Protein AF-A0A9C8E1B7-F1 (afdb_monomer)

Mean predicted aligned error: 13.97 Å

Radius of gyration: 22.2 Å; Cα contacts (8 Å, |Δi|>4): 329; chains: 1; bounding box: 82×38×60 Å

Sequence (240 aa):
MQKFNPNFSHAIWKWRTIWRGLCFALMLVVVMPVWAEEMTSVKSSYIGNATDFVKDWWNGLWESSHKTKKMGGSRNISKQLTEDALVVPFLEGRVCDAKLRVGKDKVYFWLKGGKPPYTIKVEKGGKVIGFKSNIKEAEVSLNWGAELKVGTHYWVIVSDTAKNSEPVITRFKVVADSQLPKPTQKEMLDIKNIKNSQERLSSCVQWLATQENGEWAFEAYQLSMNGRTDEILSLCGITR

Structure (mmCIF, N/CA/C/O backbone):
data_AF-A0A9C8E1B7-F1
#
_entry.id   AF-A0A9C8E1B7-F1
#
loop_
_atom_site.group_PDB
_atom_site.id
_atom_site.type_symbol
_atom_site.label_atom_id
_atom_site.label_alt_id
_atom_site.label_comp_id
_atom_site.label_asym_id
_atom_site.label_entity_id
_atom_site.label_seq_id
_atom_site.pdbx_PDB_ins_code
_atom_site.Cartn_x
_atom_site.Cartn_y
_atom_site.Cartn_z
_atom_site.occupancy
_atom_site.B_iso_or_equiv
_atom_site.auth_seq_id
_atom_site.auth_comp_id
_atom_site.auth_asym_id
_atom_site.auth_atom_id
_atom_site.pdbx_PDB_model_num
ATOM 1 N N . MET A 1 1 ? 59.258 -12.316 17.825 1.00 40.81 1 MET A N 1
ATOM 2 C CA . MET A 1 1 ? 58.477 -11.060 17.697 1.00 40.81 1 MET A CA 1
ATOM 3 C C . MET A 1 1 ? 57.166 -11.453 17.019 1.00 40.81 1 MET A C 1
ATOM 5 O O . MET A 1 1 ? 57.271 -12.107 16.002 1.00 40.81 1 MET A O 1
ATOM 9 N N . GLN A 1 2 ? 55.941 -11.266 17.514 1.00 38.59 2 GLN A N 1
ATOM 10 C CA . GLN A 1 2 ? 55.339 -10.373 18.512 1.00 38.59 2 GLN A CA 1
ATOM 11 C C . GLN A 1 2 ? 54.568 -11.177 19.583 1.00 38.59 2 GLN A C 1
ATOM 13 O O . GLN A 1 2 ? 54.003 -12.226 19.294 1.00 38.59 2 GLN A O 1
ATOM 18 N N . LYS A 1 3 ? 54.538 -10.673 20.823 1.00 36.47 3 LYS A N 1
ATOM 19 C CA . LYS A 1 3 ? 53.698 -11.194 21.914 1.00 36.47 3 LYS A CA 1
ATOM 20 C C . LYS A 1 3 ? 52.272 -10.663 21.737 1.00 36.47 3 LYS A C 1
ATOM 22 O O . LYS A 1 3 ? 52.078 -9.452 21.788 1.00 36.47 3 LYS A O 1
ATOM 27 N N . PHE A 1 4 ? 51.288 -11.544 21.570 1.00 40.75 4 PHE A N 1
ATOM 28 C CA . PHE A 1 4 ? 49.878 -11.178 21.720 1.00 40.75 4 PHE A CA 1
ATOM 29 C C . PHE A 1 4 ? 49.587 -11.021 23.219 1.00 40.75 4 PHE A C 1
ATOM 31 O O . PHE A 1 4 ? 49.764 -11.958 23.994 1.00 40.75 4 PHE A O 1
ATOM 38 N N . ASN A 1 5 ? 49.218 -9.811 23.636 1.00 41.88 5 ASN A N 1
ATOM 39 C CA . ASN A 1 5 ? 48.881 -9.469 25.016 1.00 41.88 5 ASN A CA 1
ATOM 40 C C . ASN A 1 5 ? 47.376 -9.739 25.241 1.00 41.88 5 ASN A C 1
ATOM 42 O O . ASN A 1 5 ? 46.561 -9.056 24.618 1.00 41.88 5 ASN A O 1
ATOM 46 N N . PRO A 1 6 ? 46.961 -10.706 26.081 1.00 46.59 6 PRO A N 1
ATOM 47 C CA . PRO A 1 6 ? 45.562 -11.112 26.208 1.00 46.59 6 PRO A CA 1
ATOM 48 C C . PRO A 1 6 ? 44.831 -10.299 27.289 1.00 46.59 6 PRO A C 1
ATOM 50 O O . PRO A 1 6 ? 44.171 -10.861 28.156 1.00 46.59 6 PRO A O 1
ATOM 53 N N . ASN A 1 7 ? 44.948 -8.969 27.259 1.00 45.75 7 ASN A N 1
ATOM 54 C CA . ASN A 1 7 ? 44.336 -8.085 28.258 1.00 45.75 7 ASN A CA 1
ATOM 55 C C . ASN A 1 7 ? 43.366 -7.070 27.641 1.00 45.75 7 ASN A C 1
ATOM 57 O O . ASN A 1 7 ? 43.510 -5.867 27.808 1.00 45.75 7 ASN A O 1
ATOM 61 N N . PHE A 1 8 ? 42.319 -7.572 26.983 1.00 44.62 8 PHE A N 1
ATOM 62 C CA . PHE A 1 8 ? 41.080 -6.816 26.760 1.00 44.62 8 PHE A CA 1
ATOM 63 C C . PHE A 1 8 ? 39.854 -7.676 27.099 1.00 44.62 8 PHE A C 1
ATOM 65 O O . PHE A 1 8 ? 38.947 -7.879 26.303 1.00 44.62 8 PHE A O 1
ATOM 72 N N . SER A 1 9 ? 39.820 -8.185 28.333 1.00 42.88 9 SER A N 1
ATOM 73 C CA . SER A 1 9 ? 38.609 -8.728 28.958 1.00 42.88 9 SER A CA 1
ATOM 74 C C . SER A 1 9 ? 37.921 -7.622 29.775 1.00 42.88 9 SER A C 1
ATOM 76 O O . SER A 1 9 ? 37.825 -7.700 31.003 1.00 42.88 9 SER A O 1
ATOM 78 N N . HIS A 1 10 ? 37.404 -6.587 29.113 1.00 48.06 10 HIS A N 1
ATOM 79 C CA . HIS A 1 10 ? 36.426 -5.683 29.730 1.00 48.06 10 HIS A CA 1
ATOM 80 C C . HIS A 1 10 ? 35.013 -6.208 29.472 1.00 48.06 10 HIS A C 1
ATOM 82 O O . HIS A 1 10 ? 34.209 -5.605 28.771 1.00 48.06 10 HIS A O 1
ATOM 88 N N . ALA A 1 11 ? 34.705 -7.371 30.047 1.00 54.59 11 ALA A N 1
ATOM 89 C CA . ALA A 1 11 ? 33.332 -7.840 30.113 1.00 54.59 11 ALA A CA 1
ATOM 90 C C . ALA A 1 11 ? 32.558 -6.940 31.093 1.00 54.59 11 ALA A C 1
ATOM 92 O O . ALA A 1 11 ? 32.877 -6.892 32.284 1.00 54.59 11 ALA A O 1
ATOM 93 N N . ILE A 1 12 ? 31.512 -6.266 30.604 1.00 52.16 12 ILE A N 1
ATOM 94 C CA . ILE A 1 12 ? 30.529 -5.484 31.392 1.00 52.16 12 ILE A CA 1
ATOM 95 C C . ILE A 1 12 ? 29.989 -6.288 32.596 1.00 52.16 12 ILE A C 1
ATOM 97 O O . ILE A 1 12 ? 29.628 -5.743 33.638 1.00 52.16 12 ILE A O 1
ATOM 101 N N . TRP A 1 13 ? 30.049 -7.615 32.499 1.00 53.69 13 TRP A N 1
ATOM 102 C CA . TRP A 1 13 ? 29.747 -8.591 33.541 1.00 53.69 13 TRP A CA 1
ATOM 103 C C . TRP A 1 13 ? 30.673 -8.597 34.765 1.00 53.69 13 TRP A C 1
ATOM 105 O O . TRP A 1 13 ? 30.422 -9.368 35.689 1.00 53.69 13 TRP A O 1
ATOM 115 N N . LYS A 1 14 ? 31.711 -7.753 34.831 1.00 54.09 14 LYS A N 1
ATOM 116 C CA . LYS A 1 14 ? 32.519 -7.545 36.052 1.00 54.09 14 LYS A CA 1
ATOM 117 C C . LYS A 1 14 ? 32.253 -6.212 36.752 1.00 54.09 14 LYS A C 1
ATOM 119 O O . LYS A 1 14 ? 32.821 -5.952 37.807 1.00 54.09 14 LYS A O 1
ATOM 124 N N . TRP A 1 15 ? 31.385 -5.367 36.203 1.00 55.78 15 TRP A N 1
ATOM 125 C CA . TRP A 1 15 ? 31.133 -4.043 36.771 1.00 55.78 15 TRP A CA 1
ATOM 126 C C . TRP A 1 15 ? 30.217 -4.146 37.992 1.00 55.78 15 TRP A C 1
ATOM 128 O O . TRP A 1 15 ? 29.354 -5.030 38.043 1.00 55.78 15 TRP A O 1
ATOM 138 N N . ARG A 1 16 ? 30.402 -3.255 38.977 1.00 57.94 16 ARG A N 1
ATOM 139 C CA . ARG A 1 16 ? 29.496 -3.126 40.131 1.00 57.94 16 ARG A CA 1
ATOM 140 C C . ARG A 1 16 ? 28.075 -2.835 39.638 1.00 57.94 16 ARG A C 1
ATOM 142 O O . ARG A 1 16 ? 27.899 -2.129 38.648 1.00 57.94 16 ARG A O 1
ATOM 149 N N . THR A 1 17 ? 27.070 -3.361 40.334 1.00 58.31 17 THR A N 1
ATOM 150 C CA . THR A 1 17 ? 25.656 -3.380 39.912 1.00 58.31 17 THR A CA 1
ATOM 151 C C . THR A 1 17 ? 25.121 -2.000 39.513 1.00 58.31 17 THR A C 1
ATOM 153 O O . THR A 1 17 ? 24.398 -1.889 38.528 1.00 58.31 17 THR A O 1
ATOM 156 N N . ILE A 1 18 ? 25.562 -0.942 40.201 1.00 58.28 18 ILE A N 1
ATOM 157 C CA . ILE A 1 18 ? 25.191 0.456 39.915 1.00 58.28 18 ILE A CA 1
ATOM 158 C C . ILE A 1 18 ? 25.659 0.894 38.516 1.00 58.28 18 ILE A C 1
ATOM 160 O O . ILE A 1 18 ? 24.902 1.502 37.767 1.00 58.28 18 ILE A O 1
ATOM 164 N N . TRP A 1 19 ? 26.878 0.522 38.120 1.00 52.75 19 TRP A N 1
ATOM 165 C CA . TRP A 1 19 ? 27.437 0.878 36.813 1.00 52.75 19 TRP A CA 1
ATOM 166 C C . TRP A 1 19 ? 26.831 0.059 35.670 1.00 52.75 19 TRP A C 1
ATOM 168 O O . TRP A 1 19 ? 26.692 0.568 34.562 1.00 52.75 19 TRP A O 1
ATOM 178 N N . ARG A 1 20 ? 26.388 -1.180 35.937 1.00 58.44 20 ARG A N 1
ATOM 179 C CA . ARG A 1 20 ? 25.583 -1.945 34.967 1.00 58.44 20 ARG A CA 1
ATOM 180 C C . ARG A 1 20 ? 24.220 -1.305 34.757 1.00 58.44 20 ARG A C 1
ATOM 182 O O . ARG A 1 20 ? 23.812 -1.150 33.614 1.00 58.44 20 ARG A O 1
ATOM 189 N N . GLY A 1 21 ? 23.555 -0.904 35.842 1.00 55.41 21 GLY A N 1
ATOM 190 C CA . GLY A 1 21 ? 22.281 -0.187 35.785 1.00 55.41 21 GLY A CA 1
ATOM 191 C C . GLY A 1 21 ? 22.388 1.103 34.976 1.00 55.41 21 GLY A C 1
ATOM 192 O O . GLY A 1 21 ? 21.545 1.347 34.122 1.00 55.41 21 GLY A O 1
ATOM 193 N N . LEU A 1 22 ? 23.471 1.867 35.156 1.00 59.53 22 LEU A N 1
ATOM 194 C CA . LEU A 1 22 ? 23.728 3.083 34.383 1.00 59.53 22 LEU A CA 1
ATOM 195 C C . LEU A 1 22 ? 23.980 2.795 32.893 1.00 59.53 22 LEU A C 1
ATOM 197 O O . LEU A 1 22 ? 23.458 3.511 32.049 1.00 59.53 22 LEU A O 1
ATOM 201 N N . CYS A 1 23 ? 24.719 1.733 32.547 1.00 57.31 23 CYS A N 1
ATOM 202 C CA . CYS A 1 23 ? 24.907 1.322 31.150 1.00 57.31 23 CYS A CA 1
ATOM 203 C C . CYS A 1 23 ? 23.613 0.813 30.500 1.00 57.31 23 CYS A C 1
ATOM 205 O O . CYS A 1 23 ? 23.369 1.123 29.340 1.00 57.31 23 CYS A O 1
ATOM 207 N N . PHE A 1 24 ? 22.776 0.060 31.221 1.00 55.34 24 PHE A N 1
ATOM 208 C CA . PHE A 1 24 ? 21.470 -0.371 30.714 1.00 55.34 24 PHE A CA 1
ATOM 209 C C . PHE A 1 24 ? 20.487 0.797 30.605 1.00 55.34 24 PHE A C 1
ATOM 211 O O . PHE A 1 24 ? 19.751 0.855 29.629 1.00 55.34 24 PHE A O 1
ATOM 218 N N . ALA A 1 25 ? 20.514 1.756 31.534 1.00 56.47 25 ALA A N 1
ATOM 219 C CA . ALA A 1 25 ? 19.733 2.987 31.444 1.00 56.47 25 ALA A CA 1
ATOM 220 C C . ALA A 1 25 ? 20.202 3.865 30.275 1.00 56.47 25 ALA A C 1
ATOM 222 O O . ALA A 1 25 ? 19.375 4.32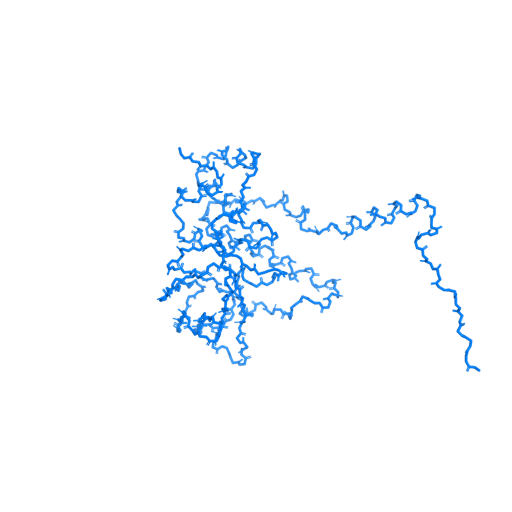6 29.503 1.00 56.47 25 ALA A O 1
ATOM 223 N N . LEU A 1 26 ? 21.515 4.026 30.069 1.00 53.91 26 LEU A N 1
ATOM 224 C CA . LEU A 1 26 ? 22.065 4.726 28.903 1.00 53.91 26 LEU A CA 1
ATOM 225 C C . LEU A 1 26 ? 21.746 3.998 27.596 1.00 53.91 26 LEU A C 1
ATOM 227 O O . LEU A 1 26 ? 21.395 4.656 26.630 1.00 53.91 26 LEU A O 1
ATOM 231 N N . MET A 1 27 ? 21.799 2.664 27.546 1.00 51.31 27 MET A N 1
ATOM 232 C CA . MET A 1 27 ? 21.365 1.927 26.355 1.00 51.31 27 MET A CA 1
ATOM 233 C C . MET A 1 27 ? 19.850 2.002 26.140 1.00 51.31 27 MET A C 1
ATOM 235 O O . MET A 1 27 ? 19.428 2.085 24.999 1.00 51.31 27 MET A O 1
ATOM 239 N N . LEU A 1 28 ? 19.026 2.047 27.188 1.00 48.03 28 LEU A N 1
ATOM 240 C CA . LEU A 1 28 ? 17.581 2.271 27.054 1.00 48.03 28 LEU A CA 1
ATOM 241 C C . LEU A 1 28 ? 17.254 3.699 26.600 1.00 48.03 28 LEU A C 1
ATOM 243 O O . LEU A 1 28 ? 16.333 3.873 25.814 1.00 48.03 28 LEU A O 1
ATOM 247 N N . VAL A 1 29 ? 18.027 4.699 27.030 1.00 47.97 29 VAL A N 1
ATOM 248 C CA . VAL A 1 29 ? 17.884 6.099 26.593 1.00 47.97 29 VAL A CA 1
ATOM 249 C C . VAL A 1 29 ? 18.427 6.301 25.170 1.00 47.97 29 VAL A C 1
ATOM 251 O O . VAL A 1 29 ? 17.862 7.072 24.406 1.00 47.97 29 VAL A O 1
ATOM 254 N N . VAL A 1 30 ? 19.473 5.572 24.764 1.00 44.56 30 VAL A N 1
ATOM 255 C CA . VAL A 1 30 ? 20.059 5.640 23.407 1.00 44.56 30 VAL A CA 1
ATOM 256 C C . VAL A 1 30 ? 19.327 4.729 22.403 1.00 44.56 30 VAL A C 1
ATOM 258 O O . VAL A 1 30 ? 19.419 4.942 21.197 1.00 44.56 30 VAL A O 1
ATOM 261 N N . VAL A 1 31 ? 18.554 3.748 22.881 1.00 43.72 31 VAL A N 1
ATOM 262 C CA . VAL A 1 31 ? 17.658 2.885 22.082 1.00 43.72 31 VAL A CA 1
ATOM 263 C C . VAL A 1 31 ? 16.188 3.258 22.326 1.00 43.72 31 VAL A C 1
ATOM 265 O O . VAL A 1 31 ? 15.282 2.457 22.122 1.00 43.72 31 VAL A O 1
ATOM 268 N N . MET A 1 32 ? 15.910 4.503 22.711 1.00 33.59 32 MET A N 1
ATOM 269 C CA . MET A 1 32 ? 14.647 5.095 22.295 1.00 33.59 32 MET A CA 1
ATOM 270 C C . MET A 1 32 ? 14.823 5.517 20.837 1.00 33.59 32 MET A C 1
ATOM 272 O O . MET A 1 32 ? 15.684 6.352 20.550 1.00 33.59 32 MET A O 1
ATOM 276 N N . PRO A 1 33 ? 14.071 4.948 19.876 1.00 41.22 33 PRO A N 1
ATOM 277 C CA . PRO A 1 33 ? 14.025 5.556 18.563 1.00 41.22 33 PRO A CA 1
ATOM 278 C C . PRO A 1 33 ? 13.527 6.988 18.772 1.00 41.22 33 PRO A C 1
ATOM 280 O O . PRO A 1 33 ? 12.437 7.197 19.299 1.00 41.22 33 PRO A O 1
ATOM 283 N N . VAL A 1 34 ? 14.325 7.965 18.338 1.00 43.44 34 VAL A N 1
ATOM 284 C CA . VAL A 1 34 ? 14.064 9.424 18.363 1.00 43.44 34 VAL A CA 1
ATOM 285 C C . VAL A 1 34 ? 12.694 9.813 17.754 1.00 43.44 34 VAL A C 1
ATOM 287 O O . VAL A 1 34 ? 12.228 10.935 17.883 1.00 43.44 34 VAL A O 1
ATOM 290 N N . TRP A 1 35 ? 11.984 8.854 17.166 1.00 45.97 35 TRP A N 1
ATOM 291 C CA . TRP A 1 35 ? 10.624 8.942 16.653 1.00 45.97 35 TRP A CA 1
ATOM 292 C C . TRP A 1 35 ? 9.577 9.068 17.776 1.00 45.97 35 TRP A C 1
ATOM 294 O O . TRP A 1 35 ? 8.470 9.527 17.514 1.00 45.97 35 TRP A O 1
ATOM 304 N N . ALA A 1 36 ? 9.897 8.667 19.014 1.00 37.28 36 ALA A N 1
ATOM 305 C CA . ALA A 1 36 ? 8.957 8.709 20.138 1.00 37.28 36 ALA A CA 1
ATOM 306 C C . ALA A 1 36 ? 8.756 10.122 20.723 1.00 37.28 36 ALA A C 1
ATOM 308 O O . ALA A 1 36 ? 7.659 10.427 21.184 1.00 37.28 36 ALA A O 1
ATOM 309 N N . GLU A 1 37 ? 9.764 11.000 20.679 1.00 37.56 37 GLU A N 1
ATOM 310 C CA . GLU A 1 37 ? 9.632 12.368 21.212 1.00 37.56 37 GLU A CA 1
ATOM 311 C C . GLU A 1 37 ? 9.010 13.339 20.195 1.00 37.56 37 GLU A C 1
ATOM 313 O O . GLU A 1 37 ? 8.244 14.229 20.571 1.00 37.56 37 GLU A O 1
ATOM 318 N N . GLU A 1 38 ? 9.223 13.120 18.895 1.00 36.09 38 GLU A N 1
ATOM 319 C CA . GLU A 1 38 ? 8.745 14.030 17.844 1.00 36.09 38 GLU A CA 1
ATOM 320 C C . GLU A 1 38 ? 7.284 13.777 17.407 1.00 36.09 38 GLU A C 1
ATOM 322 O O . GLU A 1 38 ? 6.710 14.562 16.656 1.00 36.09 38 GLU A O 1
ATOM 327 N N . MET A 1 39 ? 6.623 12.730 17.923 1.00 35.91 39 MET A N 1
ATOM 328 C CA . MET A 1 39 ? 5.190 12.485 17.673 1.00 35.91 39 MET A CA 1
ATOM 329 C C . MET A 1 39 ? 4.245 13.338 18.533 1.00 35.91 39 MET A C 1
ATOM 331 O O . MET A 1 39 ? 3.043 13.361 18.274 1.00 35.91 39 MET A O 1
ATOM 335 N N . THR A 1 40 ? 4.744 14.067 19.537 1.00 31.86 40 THR A N 1
ATOM 336 C CA . THR A 1 40 ? 3.876 14.820 20.467 1.00 31.86 40 THR A CA 1
ATOM 337 C C . THR A 1 40 ? 3.521 16.236 20.004 1.00 31.86 40 THR A C 1
ATOM 339 O O . THR A 1 40 ? 2.725 16.913 20.653 1.00 31.86 40 THR A O 1
ATOM 342 N N . SER A 1 41 ? 4.045 16.693 18.862 1.00 32.97 41 SER A N 1
ATOM 343 C CA . SER A 1 41 ? 3.853 18.073 18.399 1.00 32.97 41 SER A CA 1
ATOM 344 C C . SER A 1 41 ? 3.636 18.194 16.887 1.00 32.97 41 SER A C 1
ATOM 346 O O . SER A 1 41 ? 4.068 19.164 16.262 1.00 32.97 41 SER A O 1
ATOM 348 N N . VAL A 1 42 ? 2.885 17.280 16.270 1.00 32.41 42 VAL A N 1
ATOM 349 C CA . VAL A 1 42 ? 2.212 17.652 15.019 1.00 32.41 42 VAL A CA 1
ATOM 350 C C . VAL A 1 42 ? 0.958 18.429 15.413 1.00 32.41 42 VAL A C 1
ATOM 352 O O . VAL A 1 42 ? -0.131 17.874 15.541 1.00 32.41 42 VAL A O 1
ATOM 355 N N . LYS A 1 43 ? 1.116 19.740 15.652 1.00 33.41 43 LYS A N 1
ATOM 356 C CA . LYS A 1 43 ? -0.005 20.692 15.668 1.00 33.41 43 LYS A CA 1
ATOM 357 C C . LYS A 1 43 ? -0.548 20.764 14.248 1.00 33.41 43 LYS A C 1
ATOM 359 O O . LYS A 1 43 ? -0.191 21.616 13.442 1.00 33.41 43 LYS A O 1
ATOM 364 N N . SER A 1 44 ? -1.368 19.778 13.942 1.00 32.97 44 SER A N 1
ATOM 365 C CA . SER A 1 44 ? -1.934 19.555 12.639 1.00 32.97 44 SER A CA 1
ATOM 366 C C . SER A 1 44 ? -3.255 20.324 12.572 1.00 32.97 44 SER A C 1
ATOM 368 O O . SER A 1 44 ? -4.317 19.817 12.921 1.00 32.97 44 SER A O 1
ATOM 370 N N . SER A 1 45 ? -3.185 21.580 12.135 1.00 36.09 45 SER A N 1
ATOM 371 C CA . SER A 1 45 ? -4.339 22.277 11.567 1.00 36.09 45 SER A CA 1
ATOM 372 C C . SER A 1 45 ? -4.637 21.652 10.198 1.00 36.09 45 SER A C 1
ATOM 374 O O . SER A 1 45 ? -4.181 22.174 9.187 1.00 36.09 45 SER A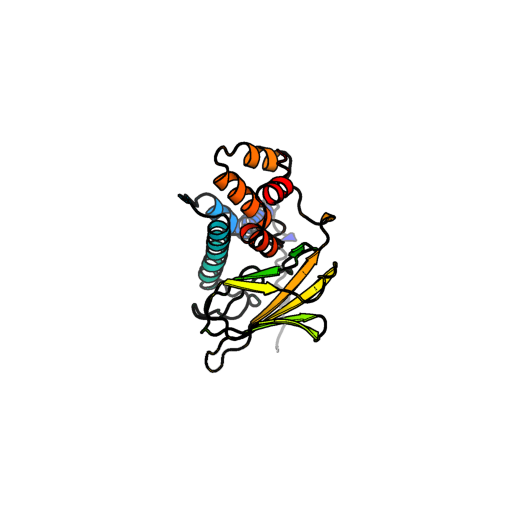 O 1
ATOM 376 N N . TYR A 1 46 ? -5.349 20.523 10.148 1.00 37.78 46 TYR A N 1
ATOM 377 C CA . TYR A 1 46 ? -5.697 19.870 8.879 1.00 37.78 46 TYR A CA 1
ATOM 378 C C . TYR A 1 46 ? -7.205 19.679 8.773 1.00 37.78 46 TYR A C 1
ATOM 380 O O . TYR A 1 46 ? -7.792 18.725 9.275 1.00 37.78 46 TYR A O 1
ATOM 388 N N . ILE A 1 47 ? -7.829 20.611 8.060 1.00 35.06 47 ILE A N 1
ATOM 389 C CA . ILE A 1 47 ? -9.076 20.365 7.344 1.00 35.06 47 ILE A CA 1
ATOM 390 C C . ILE A 1 47 ? -8.630 19.763 6.001 1.00 35.06 47 ILE A C 1
ATOM 392 O O . ILE A 1 47 ? -8.369 20.498 5.055 1.00 35.06 47 ILE A O 1
ATOM 396 N N . GLY A 1 48 ? -8.423 18.444 5.951 1.00 46.34 48 GLY A N 1
ATOM 397 C CA . GLY A 1 48 ? -7.880 17.740 4.782 1.00 46.34 48 GLY A CA 1
ATOM 398 C C . GLY A 1 48 ? -8.448 16.328 4.635 1.00 46.34 48 GLY A C 1
ATOM 399 O O . GLY A 1 48 ? -8.902 15.718 5.609 1.00 46.34 48 GLY A O 1
ATOM 400 N N . ASN A 1 49 ? -8.484 15.822 3.403 1.00 65.12 49 ASN A N 1
ATOM 401 C CA . ASN A 1 49 ? -9.034 14.509 3.072 1.00 65.12 49 ASN A CA 1
ATOM 402 C C . ASN A 1 49 ? -8.183 13.397 3.732 1.00 65.12 49 ASN A C 1
ATOM 404 O O . ASN A 1 49 ? -6.986 13.591 3.936 1.00 65.12 49 ASN A O 1
ATOM 408 N N . ALA A 1 50 ? -8.747 12.229 4.070 1.00 64.50 50 ALA A N 1
ATOM 409 C CA . ALA A 1 50 ? -8.009 11.156 4.770 1.00 64.50 50 ALA A CA 1
ATOM 410 C C . ALA A 1 50 ? -6.744 10.711 4.003 1.00 64.50 50 ALA A C 1
ATOM 412 O O . ALA A 1 50 ? -5.762 10.256 4.588 1.00 64.50 50 ALA A O 1
ATOM 413 N N . THR A 1 51 ? -6.753 10.885 2.682 1.00 69.44 51 THR A N 1
ATOM 414 C CA . THR A 1 51 ? -5.610 10.660 1.797 1.00 69.44 51 THR A CA 1
ATOM 415 C C . THR A 1 51 ? -4.460 11.628 2.055 1.00 69.44 51 THR A C 1
ATOM 417 O O . THR A 1 51 ? -3.310 11.194 2.098 1.00 69.44 51 THR A O 1
ATOM 420 N N . ASP A 1 52 ? -4.754 12.916 2.235 1.00 73.69 52 ASP A N 1
ATOM 421 C CA . ASP A 1 52 ? -3.739 13.951 2.460 1.00 73.69 52 ASP A CA 1
ATOM 422 C C . ASP A 1 52 ? -3.036 13.701 3.790 1.00 73.69 52 ASP A C 1
ATOM 424 O O . ASP A 1 52 ? -1.811 13.685 3.847 1.00 73.69 52 ASP A O 1
ATOM 428 N N . PHE A 1 53 ? -3.804 13.317 4.815 1.00 68.25 53 PHE A N 1
ATOM 429 C CA . PHE A 1 53 ? -3.246 12.888 6.093 1.00 68.25 53 PHE A CA 1
ATOM 430 C C . PHE A 1 53 ? -2.219 11.753 5.930 1.00 68.25 53 PHE A C 1
ATOM 432 O O . PHE A 1 53 ? -1.105 11.838 6.444 1.00 68.25 53 PHE A O 1
ATOM 439 N N . VAL A 1 54 ? -2.572 10.677 5.217 1.00 67.75 54 VAL A N 1
ATOM 440 C CA . VAL A 1 54 ? -1.686 9.509 5.057 1.00 67.75 54 VAL A CA 1
ATOM 441 C C . VAL A 1 54 ? -0.402 9.881 4.314 1.00 67.75 54 VAL A C 1
ATOM 443 O O . VAL A 1 54 ? 0.676 9.392 4.662 1.00 67.75 54 VAL A O 1
ATOM 446 N N . LYS A 1 55 ? -0.500 10.769 3.319 1.00 75.88 55 LYS A N 1
ATOM 447 C CA . LYS A 1 55 ? 0.659 11.295 2.589 1.00 75.88 55 LYS A CA 1
ATOM 448 C C . LYS A 1 55 ? 1.543 12.167 3.473 1.00 75.88 55 LYS A C 1
ATOM 450 O O . LYS A 1 55 ? 2.756 11.977 3.458 1.00 75.88 55 LYS A O 1
ATOM 455 N N . ASP A 1 56 ? 0.959 13.074 4.247 1.00 76.56 56 ASP A N 1
ATOM 456 C CA . ASP A 1 56 ? 1.691 13.994 5.120 1.00 76.56 56 ASP A CA 1
ATOM 457 C C . ASP A 1 56 ? 2.385 13.248 6.257 1.00 76.56 56 ASP A C 1
ATOM 459 O O . ASP A 1 56 ? 3.572 13.458 6.510 1.00 76.56 56 ASP A O 1
ATOM 463 N N . TRP A 1 57 ? 1.687 12.298 6.882 1.00 70.62 57 TRP A N 1
ATOM 464 C CA . TRP A 1 57 ? 2.270 11.410 7.882 1.00 70.62 57 TRP A CA 1
ATOM 465 C C . TRP A 1 57 ? 3.456 10.625 7.308 1.00 70.62 57 TRP A C 1
ATOM 467 O O . TRP A 1 57 ? 4.530 10.600 7.910 1.00 70.62 57 TRP A O 1
ATOM 477 N N . TRP A 1 58 ? 3.305 10.034 6.117 1.00 69.81 58 TRP A N 1
ATOM 478 C CA . TRP A 1 58 ? 4.389 9.294 5.466 1.00 69.81 58 TRP A CA 1
ATOM 479 C C . TRP A 1 58 ? 5.566 10.181 5.076 1.00 69.81 58 TRP A C 1
ATOM 481 O O . TRP A 1 58 ? 6.717 9.801 5.291 1.00 69.81 58 TRP A O 1
ATOM 491 N N . ASN A 1 59 ? 5.293 11.366 4.527 1.00 72.25 59 ASN A N 1
ATOM 492 C CA . ASN A 1 59 ? 6.318 12.353 4.212 1.00 72.25 59 ASN A CA 1
ATOM 493 C C . ASN A 1 59 ? 7.099 12.743 5.468 1.00 72.25 59 ASN A C 1
ATOM 495 O O . ASN A 1 59 ? 8.324 12.766 5.408 1.00 72.25 59 ASN A O 1
ATOM 499 N N . GLY A 1 60 ? 6.424 12.935 6.606 1.00 66.38 60 GLY A N 1
ATOM 500 C CA . GLY A 1 60 ? 7.072 13.185 7.893 1.00 66.38 60 GLY A CA 1
ATOM 501 C C . GLY A 1 60 ? 8.052 12.075 8.285 1.00 66.38 60 GLY A C 1
ATOM 502 O O . GLY A 1 60 ? 9.215 12.356 8.571 1.00 66.38 60 GLY A O 1
ATOM 503 N N . LEU A 1 61 ? 7.637 10.803 8.217 1.00 64.00 61 LEU A N 1
ATOM 504 C CA . LEU A 1 61 ? 8.535 9.672 8.506 1.00 64.00 61 LEU A CA 1
ATOM 505 C C . LEU A 1 61 ? 9.722 9.604 7.533 1.00 64.00 61 LEU A C 1
ATOM 507 O O . LEU A 1 61 ? 10.855 9.314 7.927 1.00 64.00 61 LEU A O 1
ATOM 511 N N . TRP A 1 62 ? 9.467 9.874 6.254 1.00 64.12 62 TRP A N 1
ATOM 512 C CA . TRP A 1 62 ? 10.474 9.827 5.200 1.00 64.12 62 TRP A CA 1
ATOM 513 C C . TRP A 1 62 ? 11.509 10.951 5.340 1.00 64.12 62 TRP A C 1
ATOM 515 O O . TRP A 1 62 ? 12.714 10.706 5.277 1.00 64.12 62 TRP A O 1
ATOM 525 N N . GLU A 1 63 ? 11.062 12.182 5.574 1.00 64.12 63 GLU A N 1
ATOM 526 C CA . GLU A 1 63 ? 11.917 13.357 5.757 1.00 64.12 63 GLU A CA 1
ATOM 527 C C . GLU A 1 63 ? 12.752 13.263 7.035 1.00 64.12 63 GLU A C 1
ATOM 529 O O . GLU A 1 63 ? 13.948 13.575 7.007 1.00 64.12 63 GLU A O 1
ATOM 534 N N . SER A 1 64 ? 12.176 12.752 8.129 1.00 56.31 64 SER A N 1
ATOM 535 C CA . SER A 1 64 ? 12.934 12.456 9.346 1.00 56.31 64 SER A CA 1
ATOM 536 C C . SER A 1 64 ? 14.024 11.418 9.074 1.00 56.31 64 SER A C 1
ATOM 538 O O . SER A 1 64 ? 15.175 11.647 9.446 1.00 56.31 64 SER A O 1
ATOM 540 N N . SER A 1 65 ? 13.736 10.349 8.317 1.00 49.75 65 SER A N 1
ATOM 541 C CA . SER A 1 65 ? 14.741 9.340 7.942 1.00 49.75 65 SER A CA 1
ATOM 542 C C . SER A 1 65 ? 15.893 9.892 7.085 1.00 49.75 65 SER A C 1
ATOM 544 O O . SER A 1 65 ? 17.017 9.386 7.187 1.00 49.75 65 SER A O 1
ATOM 546 N N . HIS A 1 66 ? 15.656 10.900 6.239 1.00 46.84 66 HIS A N 1
ATOM 547 C CA . HIS A 1 66 ? 16.715 11.556 5.452 1.00 46.84 66 HIS A CA 1
ATOM 548 C C . HIS A 1 66 ? 17.560 12.515 6.289 1.00 46.84 66 HIS A C 1
ATOM 550 O O . HIS A 1 66 ? 18.774 12.605 6.085 1.00 46.84 66 HIS A O 1
ATOM 556 N N . LYS A 1 67 ? 16.957 13.179 7.282 1.00 44.38 67 LYS A N 1
ATOM 557 C CA . LYS A 1 67 ? 17.678 14.043 8.227 1.00 44.38 67 LYS A CA 1
ATOM 558 C C . LYS A 1 67 ? 18.591 13.241 9.161 1.00 44.38 67 LYS A C 1
ATOM 560 O O . LYS A 1 67 ? 19.734 13.646 9.369 1.00 44.38 67 LYS A O 1
ATOM 565 N N . THR A 1 68 ? 18.163 12.077 9.664 1.00 40.53 68 THR A N 1
ATOM 566 C CA . THR A 1 68 ? 18.969 11.281 10.618 1.00 40.53 68 THR A CA 1
ATOM 567 C C . THR A 1 68 ? 20.199 10.613 9.981 1.00 40.53 68 THR A C 1
ATOM 569 O O . THR A 1 68 ? 21.213 10.414 10.652 1.00 40.53 68 THR A O 1
ATOM 572 N N . LYS A 1 69 ? 20.184 10.312 8.673 1.00 41.62 69 LYS A N 1
ATOM 573 C CA . LYS A 1 69 ? 21.336 9.701 7.974 1.00 41.62 69 LYS A CA 1
ATOM 574 C C . LYS A 1 69 ? 22.552 10.619 7.812 1.00 41.62 69 LYS A C 1
ATOM 576 O O . LYS A 1 69 ? 23.633 10.118 7.516 1.00 41.62 69 LYS A O 1
ATOM 581 N N . LYS A 1 70 ? 22.427 11.931 8.050 1.00 37.94 70 LYS A N 1
ATOM 582 C CA . LYS A 1 70 ? 23.585 12.845 8.063 1.00 37.94 70 LYS A CA 1
ATOM 583 C C . LYS A 1 70 ? 24.487 12.686 9.298 1.00 37.94 70 LYS A C 1
ATOM 585 O O . LYS A 1 70 ? 25.565 13.267 9.304 1.00 37.94 70 LYS A O 1
ATOM 590 N N . MET A 1 71 ? 24.100 11.898 10.310 1.00 35.75 71 MET A N 1
ATOM 591 C CA . MET A 1 71 ? 24.869 11.769 11.563 1.00 35.75 71 MET A CA 1
ATOM 592 C C . MET A 1 71 ? 25.224 10.337 12.001 1.00 35.75 71 MET A C 1
ATOM 594 O O . MET A 1 71 ? 25.958 10.181 12.972 1.00 35.75 71 MET A O 1
ATOM 598 N N . GLY A 1 72 ? 24.789 9.282 11.302 1.00 33.00 72 GLY A N 1
ATOM 599 C CA . GLY A 1 72 ? 25.026 7.902 11.751 1.00 33.00 72 GLY A CA 1
ATOM 600 C C . GLY A 1 72 ? 25.358 6.938 10.619 1.00 33.00 72 GLY A C 1
ATOM 601 O O . GLY A 1 72 ? 24.479 6.538 9.859 1.00 33.00 72 GLY A O 1
ATOM 602 N N . GLY A 1 73 ? 26.624 6.523 10.532 1.00 35.44 73 GLY A N 1
ATOM 603 C CA . GLY A 1 73 ? 27.085 5.473 9.624 1.00 35.44 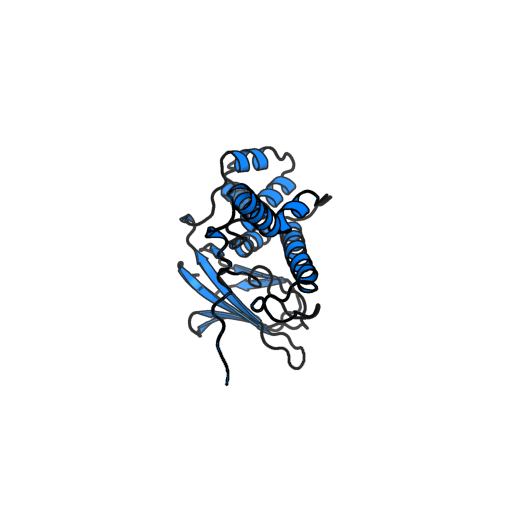73 GLY A CA 1
ATOM 604 C C . GLY A 1 73 ? 26.545 4.098 10.021 1.00 35.44 73 GLY A C 1
ATOM 605 O O . GLY A 1 73 ? 27.239 3.327 10.674 1.00 35.44 73 GLY A O 1
ATOM 606 N N . SER A 1 74 ? 25.317 3.774 9.613 1.00 32.06 74 SER A N 1
ATOM 607 C CA . SER A 1 74 ? 24.764 2.419 9.700 1.00 32.06 74 SER A CA 1
ATOM 608 C C . SER A 1 74 ? 24.641 1.812 8.304 1.00 32.06 74 SER A C 1
ATOM 610 O O . SER A 1 74 ? 24.005 2.365 7.408 1.00 32.06 74 SER A O 1
ATOM 612 N N . ARG A 1 75 ? 25.307 0.671 8.115 1.00 36.19 75 ARG A N 1
ATOM 613 C CA . ARG A 1 75 ? 25.664 0.074 6.820 1.00 36.19 75 ARG A CA 1
ATOM 614 C C . ARG A 1 75 ? 24.537 -0.613 6.039 1.00 36.19 75 ARG A C 1
ATOM 616 O O . ARG A 1 75 ? 24.855 -1.197 5.018 1.00 36.19 75 ARG A O 1
ATOM 623 N N . ASN A 1 76 ? 23.265 -0.557 6.440 1.00 34.84 76 ASN A N 1
ATOM 624 C CA . ASN A 1 76 ? 22.233 -1.389 5.789 1.00 34.84 76 ASN A CA 1
ATOM 625 C C . ASN A 1 76 ? 20.868 -0.733 5.537 1.00 34.84 76 ASN A C 1
ATOM 627 O O . ASN A 1 76 ? 19.892 -1.439 5.310 1.00 34.84 76 ASN A O 1
ATOM 631 N N . ILE A 1 77 ? 20.771 0.597 5.499 1.00 40.97 77 ILE A N 1
ATOM 632 C CA . ILE A 1 77 ? 19.554 1.247 4.995 1.00 40.97 77 ILE A CA 1
ATOM 633 C C . ILE A 1 77 ? 19.924 1.973 3.711 1.00 40.97 77 ILE A C 1
ATOM 635 O O . ILE A 1 77 ? 20.620 2.983 3.756 1.00 40.97 77 ILE A O 1
ATOM 639 N N . SER A 1 78 ? 19.468 1.385 2.606 1.00 36.47 78 SER A N 1
ATOM 640 C CA . SER A 1 78 ? 19.286 1.845 1.224 1.00 36.47 78 SER A CA 1
ATOM 641 C C . SER A 1 78 ? 19.967 3.147 0.797 1.00 36.47 78 SER A C 1
ATOM 643 O O . SER A 1 78 ? 19.843 4.174 1.470 1.00 36.47 78 SER A O 1
ATOM 645 N N . LYS A 1 79 ? 20.640 3.058 -0.366 1.00 39.38 79 LYS A N 1
ATOM 646 C CA . LYS A 1 79 ? 21.184 4.136 -1.209 1.00 39.38 79 LYS A CA 1
ATOM 647 C C . LYS A 1 79 ? 20.561 5.490 -0.872 1.00 39.38 79 LYS A C 1
ATOM 649 O O . LYS A 1 79 ? 19.344 5.618 -0.826 1.00 39.38 79 LYS A O 1
ATOM 654 N N . GLN A 1 80 ? 21.427 6.466 -0.645 1.00 39.88 80 GLN A N 1
ATOM 655 C CA . GLN A 1 80 ? 21.152 7.897 -0.634 1.00 39.88 80 GLN A CA 1
ATOM 656 C C . GLN A 1 80 ? 20.112 8.230 -1.725 1.00 39.88 80 GLN A C 1
ATOM 658 O O . GLN A 1 80 ? 20.474 8.378 -2.888 1.00 39.88 80 GLN A O 1
ATOM 663 N N . LEU A 1 81 ? 18.818 8.238 -1.380 1.00 53.97 81 LEU A N 1
ATOM 664 C CA . LEU A 1 81 ? 17.784 8.658 -2.315 1.00 53.97 81 LEU A CA 1
ATOM 665 C C . LEU A 1 81 ? 17.961 10.163 -2.435 1.00 53.97 81 LEU A C 1
ATOM 667 O O . LEU A 1 81 ? 17.690 10.906 -1.493 1.00 53.97 81 LEU A O 1
ATOM 671 N N . THR A 1 82 ? 18.509 10.595 -3.563 1.00 57.03 82 THR A N 1
ATOM 672 C CA . THR A 1 82 ? 18.449 11.989 -3.990 1.00 57.03 82 THR A CA 1
ATOM 673 C C . THR A 1 82 ? 16.990 12.443 -3.967 1.00 57.03 82 THR A C 1
ATOM 675 O O . THR A 1 82 ? 16.107 11.630 -4.231 1.00 57.03 82 THR A O 1
ATOM 678 N N . GLU A 1 83 ? 16.720 13.711 -3.653 1.00 59.03 83 GLU A N 1
ATOM 679 C CA . GLU A 1 83 ? 15.345 14.241 -3.544 1.00 59.03 83 GLU A CA 1
ATOM 680 C C . GLU A 1 83 ? 14.490 13.976 -4.802 1.00 59.03 83 GLU A C 1
ATOM 682 O O . GLU A 1 83 ? 13.277 13.815 -4.693 1.00 59.03 83 GLU A O 1
ATOM 687 N N . ASP A 1 84 ? 15.132 13.813 -5.963 1.00 71.56 84 ASP A N 1
ATOM 688 C CA . ASP A 1 84 ? 14.494 13.508 -7.250 1.00 71.56 84 ASP A CA 1
ATOM 689 C C . ASP A 1 84 ? 14.368 12.009 -7.576 1.00 71.56 84 ASP A C 1
ATOM 691 O O . ASP A 1 84 ? 13.878 11.649 -8.649 1.00 71.56 84 ASP A O 1
ATOM 695 N N . ALA A 1 85 ? 14.835 11.111 -6.706 1.00 81.06 85 ALA A N 1
ATOM 696 C CA . ALA A 1 85 ? 14.755 9.677 -6.960 1.00 81.06 85 ALA A CA 1
ATOM 697 C C . ALA A 1 85 ? 13.290 9.227 -7.020 1.00 81.06 85 ALA A C 1
ATOM 699 O O . ALA A 1 85 ? 12.466 9.653 -6.212 1.00 81.06 85 ALA A O 1
ATOM 700 N N . LEU A 1 86 ? 12.973 8.356 -7.978 1.00 86.50 86 LEU A N 1
ATOM 701 C CA . LEU A 1 86 ? 11.674 7.702 -8.033 1.00 86.50 86 LEU A CA 1
ATOM 702 C C . LEU A 1 86 ? 11.500 6.821 -6.790 1.00 86.50 86 LEU A C 1
ATOM 704 O O . LEU A 1 86 ? 12.382 6.031 -6.462 1.00 86.50 86 LEU A O 1
ATOM 708 N N . VAL A 1 87 ? 10.350 6.953 -6.136 1.00 86.94 87 VAL A N 1
ATOM 709 C CA . VAL A 1 87 ? 9.952 6.174 -4.962 1.00 86.94 87 VAL A CA 1
ATOM 710 C C . VAL A 1 87 ? 8.502 5.745 -5.112 1.00 86.94 87 VAL A C 1
ATOM 712 O O . VAL A 1 87 ? 7.660 6.514 -5.587 1.00 86.94 87 VAL A O 1
ATOM 715 N N . VAL A 1 88 ? 8.192 4.550 -4.619 1.00 87.88 88 VAL A N 1
ATOM 716 C CA . VAL A 1 88 ? 6.831 4.079 -4.357 1.00 87.88 88 VAL A CA 1
ATOM 717 C C . VAL A 1 88 ? 6.571 4.090 -2.844 1.00 87.88 88 VAL A C 1
ATOM 719 O O . VAL A 1 88 ? 6.843 3.100 -2.151 1.00 87.88 88 VAL A O 1
ATOM 722 N N . PRO A 1 89 ? 6.068 5.218 -2.299 1.00 83.81 89 PRO A N 1
ATOM 723 C CA . PRO A 1 89 ? 5.587 5.324 -0.928 1.00 83.81 89 PRO A CA 1
ATOM 724 C C . PRO A 1 89 ? 4.780 4.120 -0.424 1.00 83.81 89 PRO A C 1
ATOM 726 O O . PRO A 1 89 ? 4.112 3.418 -1.182 1.00 83.81 89 PRO A O 1
ATOM 729 N N . PHE A 1 90 ? 4.835 3.901 0.891 1.00 84.00 90 PHE A N 1
ATOM 730 C CA . PHE A 1 90 ? 4.211 2.799 1.643 1.00 84.00 90 PHE A CA 1
ATOM 731 C C . PHE A 1 90 ? 4.755 1.394 1.373 1.00 84.00 90 PHE A C 1
ATOM 733 O O . PHE A 1 90 ? 4.614 0.534 2.249 1.00 84.00 90 PHE A O 1
ATOM 740 N N . LEU A 1 91 ? 5.396 1.176 0.222 1.00 85.19 91 LEU A N 1
ATOM 741 C CA . LEU A 1 91 ? 6.039 -0.083 -0.156 1.00 85.19 91 LEU A CA 1
ATOM 742 C C . LEU A 1 91 ? 7.555 -0.066 0.070 1.00 85.19 91 LEU A C 1
ATOM 744 O O . LEU A 1 91 ? 8.159 -1.116 0.263 1.00 85.19 91 LEU A O 1
ATOM 748 N N . GLU A 1 92 ? 8.187 1.104 0.042 1.00 74.25 92 GLU A N 1
ATOM 749 C CA . GLU A 1 92 ? 9.628 1.250 0.257 1.00 74.25 92 GLU A CA 1
ATOM 750 C C . GLU A 1 92 ? 10.017 1.600 1.698 1.00 74.25 92 GLU A C 1
ATOM 752 O O . GLU A 1 92 ? 9.237 2.163 2.464 1.00 74.25 92 GLU A O 1
ATOM 757 N N . GLY A 1 93 ? 11.271 1.296 2.055 1.00 61.53 93 GLY A N 1
ATOM 758 C CA . GLY A 1 93 ? 11.891 1.757 3.302 1.00 61.53 93 GLY A CA 1
ATOM 759 C C . GLY A 1 93 ? 11.528 0.958 4.554 1.00 61.53 93 GLY A C 1
ATOM 760 O O . GLY A 1 93 ? 11.804 1.416 5.660 1.00 61.53 93 GLY A O 1
ATOM 761 N N . ARG A 1 94 ? 10.933 -0.231 4.408 1.00 63.75 94 ARG A N 1
ATOM 762 C CA . ARG A 1 94 ? 10.520 -1.065 5.543 1.00 63.75 94 ARG A CA 1
ATOM 763 C C . ARG A 1 94 ? 11.409 -2.281 5.746 1.00 63.75 94 ARG A C 1
ATOM 765 O O . ARG A 1 94 ? 11.924 -2.863 4.797 1.00 63.75 94 ARG A O 1
ATOM 772 N N . VAL A 1 95 ? 11.530 -2.676 7.013 1.00 58.62 95 VAL A N 1
ATOM 773 C CA . VAL A 1 95 ? 12.182 -3.927 7.430 1.00 58.62 95 VAL A CA 1
ATOM 774 C C . VAL A 1 95 ? 11.331 -5.145 7.039 1.00 58.62 95 VAL A C 1
ATOM 776 O O . VAL A 1 95 ? 11.879 -6.200 6.731 1.00 58.62 95 VAL A O 1
ATOM 779 N N . CYS A 1 96 ? 10.005 -4.981 7.010 1.00 67.88 96 CYS A N 1
ATOM 780 C CA . CYS A 1 96 ? 9.025 -6.016 6.685 1.00 67.88 96 CYS A CA 1
ATOM 781 C C . CYS A 1 96 ? 8.211 -5.659 5.433 1.00 67.88 96 CYS A C 1
ATOM 783 O O . CYS A 1 96 ? 8.102 -4.490 5.060 1.00 67.88 96 CYS A O 1
ATOM 785 N N . ASP A 1 97 ? 7.599 -6.670 4.813 1.00 82.94 97 ASP A N 1
ATOM 786 C CA . ASP A 1 97 ? 6.773 -6.486 3.618 1.00 82.94 97 ASP A CA 1
ATOM 787 C C . ASP A 1 97 ? 5.484 -5.723 3.945 1.00 82.94 97 ASP A C 1
ATOM 789 O O . ASP A 1 97 ? 4.780 -6.056 4.899 1.00 82.94 97 ASP A O 1
ATOM 793 N N . ALA A 1 98 ? 5.138 -4.737 3.113 1.00 92.00 98 ALA A N 1
ATOM 794 C CA . ALA A 1 98 ? 3.850 -4.060 3.207 1.00 92.00 98 ALA A CA 1
ATOM 795 C C . ALA A 1 98 ? 2.698 -5.065 3.048 1.00 92.00 98 ALA A C 1
ATOM 797 O O . ALA A 1 98 ? 2.774 -5.995 2.241 1.00 92.00 98 ALA A O 1
ATOM 798 N N . LYS A 1 99 ? 1.618 -4.869 3.800 1.00 95.12 99 LYS A N 1
ATOM 799 C CA . LYS A 1 99 ? 0.437 -5.732 3.808 1.00 95.12 99 LYS A CA 1
ATOM 800 C C . LYS A 1 99 ? -0.705 -5.085 3.037 1.00 95.12 99 LYS A C 1
ATOM 802 O O . LYS A 1 99 ? -0.949 -3.884 3.144 1.00 95.12 99 LYS A O 1
ATOM 807 N N . LEU A 1 100 ? -1.399 -5.911 2.264 1.00 94.75 100 LEU A N 1
ATOM 808 C CA . LEU A 1 100 ? -2.610 -5.552 1.536 1.00 94.75 100 LEU A CA 1
ATOM 809 C C . LEU A 1 100 ? -3.696 -6.579 1.850 1.00 94.75 100 LEU A C 1
ATOM 811 O O . LEU A 1 100 ? -3.464 -7.785 1.728 1.00 94.75 100 LEU A O 1
ATOM 815 N N . ARG A 1 101 ? -4.884 -6.118 2.232 1.00 93.56 101 ARG A N 1
ATOM 816 C CA . ARG A 1 101 ? -6.022 -7.008 2.465 1.00 93.56 101 ARG A CA 1
ATOM 817 C C . ARG A 1 101 ? -6.478 -7.638 1.144 1.00 93.56 101 ARG A C 1
ATOM 819 O O . ARG A 1 101 ? -6.423 -7.004 0.093 1.00 93.56 101 ARG A O 1
ATOM 826 N N . VAL A 1 102 ? -6.933 -8.887 1.185 1.00 92.69 102 VAL A N 1
ATOM 827 C CA . VAL A 1 102 ? -7.566 -9.559 0.038 1.00 92.69 102 VAL A CA 1
ATOM 828 C C . VAL A 1 102 ? -8.852 -8.839 -0.423 1.00 92.69 102 VAL A C 1
ATOM 830 O O . VAL A 1 102 ? -9.388 -7.974 0.272 1.00 92.69 102 VAL A O 1
ATOM 833 N N . GLY A 1 103 ? -9.335 -9.176 -1.625 1.00 88.69 103 GLY A N 1
ATOM 834 C CA . GLY A 1 103 ? -10.623 -8.699 -2.147 1.00 88.69 103 GLY A CA 1
ATOM 835 C C . GLY A 1 103 ? -10.584 -7.304 -2.775 1.00 88.69 103 GLY A C 1
ATOM 836 O O . GLY A 1 103 ? -11.590 -6.603 -2.774 1.00 88.69 103 GLY A O 1
ATOM 837 N N . LYS A 1 104 ? -9.420 -6.865 -3.267 1.00 87.19 104 LYS A N 1
ATOM 838 C CA . LYS A 1 104 ? -9.269 -5.576 -3.956 1.00 87.19 104 LYS A CA 1
ATOM 839 C C . LYS A 1 104 ? -9.344 -5.775 -5.471 1.00 87.19 104 LYS A C 1
ATOM 841 O O . LYS A 1 104 ? -8.493 -6.456 -6.037 1.00 87.19 104 LYS A O 1
ATOM 846 N N . ASP A 1 105 ? -10.299 -5.114 -6.119 1.00 84.62 105 ASP A N 1
ATOM 847 C CA . ASP A 1 105 ? -10.415 -5.092 -7.590 1.00 84.62 105 ASP A CA 1
ATOM 848 C C . ASP A 1 105 ? -9.438 -4.100 -8.242 1.00 84.62 105 ASP A C 1
ATOM 850 O O . ASP A 1 105 ? -9.012 -4.235 -9.395 1.00 84.62 105 ASP A O 1
ATOM 854 N N . LYS A 1 106 ? -9.078 -3.070 -7.476 1.00 89.81 106 LYS A N 1
ATOM 855 C CA . LYS A 1 106 ? -8.203 -1.976 -7.872 1.00 89.81 106 LYS A CA 1
ATOM 856 C C . LYS A 1 106 ? -7.239 -1.677 -6.737 1.00 89.81 106 LYS A C 1
ATOM 858 O O . LYS A 1 106 ? -7.627 -1.683 -5.570 1.00 89.81 106 LYS A O 1
ATOM 863 N N . VAL A 1 107 ? -5.998 -1.381 -7.102 1.00 92.06 107 VAL A N 1
ATOM 864 C CA . VAL A 1 107 ? -4.959 -0.942 -6.170 1.00 92.06 107 VAL A CA 1
ATOM 865 C C . VAL A 1 107 ? -4.412 0.396 -6.635 1.00 92.06 107 VAL A C 1
ATOM 867 O O . VAL A 1 107 ? -4.200 0.622 -7.828 1.00 92.06 107 VAL A O 1
ATOM 870 N N . TYR A 1 108 ? -4.209 1.277 -5.672 1.00 93.56 108 TYR A N 1
ATOM 871 C CA . TYR A 1 108 ? -3.728 2.631 -5.826 1.00 93.56 108 TYR A CA 1
ATOM 872 C C . TYR A 1 108 ? -2.264 2.682 -5.413 1.00 93.56 108 TYR A C 1
ATOM 874 O O . TYR A 1 108 ? -1.887 2.234 -4.330 1.00 93.56 108 TYR A O 1
ATOM 882 N N . PHE A 1 109 ? -1.444 3.252 -6.279 1.00 93.00 109 PHE A N 1
ATOM 883 C CA . PHE A 1 109 ? -0.048 3.551 -6.020 1.00 93.00 109 PHE A CA 1
ATOM 884 C C . PHE A 1 109 ? 0.126 5.060 -6.014 1.00 93.00 109 PHE A C 1
ATOM 886 O O . PHE A 1 109 ? -0.440 5.760 -6.853 1.00 93.00 109 PHE A O 1
ATOM 893 N N . TRP A 1 110 ? 0.936 5.545 -5.088 1.00 92.00 110 TRP A N 1
ATOM 894 C CA . TRP A 1 110 ? 1.432 6.908 -5.107 1.00 92.00 110 TRP A CA 1
ATOM 895 C C . TRP A 1 110 ? 2.910 6.855 -5.468 1.00 92.00 110 TRP A C 1
ATOM 897 O O . TRP A 1 110 ? 3.636 6.028 -4.923 1.00 92.00 110 TRP A O 1
ATOM 907 N N . LEU A 1 111 ? 3.328 7.687 -6.413 1.00 90.88 111 LEU A N 1
ATOM 908 C CA . LEU A 1 111 ? 4.702 7.837 -6.870 1.00 90.88 111 LEU A CA 1
ATOM 909 C C . LEU A 1 111 ? 5.242 9.181 -6.382 1.00 90.88 111 LEU A C 1
ATOM 911 O O . LEU A 1 111 ? 4.540 10.192 -6.426 1.00 90.88 111 LEU A O 1
ATOM 915 N N . LYS A 1 112 ? 6.498 9.206 -5.939 1.00 87.12 112 LYS A N 1
ATOM 916 C CA . LYS A 1 112 ? 7.207 10.435 -5.562 1.00 87.12 112 LYS A CA 1
ATOM 917 C C . LYS A 1 112 ? 8.527 10.510 -6.325 1.00 87.12 112 LYS A C 1
ATOM 919 O O . LYS A 1 112 ? 9.189 9.491 -6.483 1.00 87.12 112 LYS A O 1
ATOM 924 N N . GLY A 1 113 ? 8.890 11.703 -6.792 1.00 87.75 113 GLY A N 1
ATOM 925 C CA . GLY A 1 113 ? 10.104 11.921 -7.582 1.00 87.75 113 GLY A CA 1
ATOM 926 C C . GLY A 1 113 ? 10.053 11.288 -8.979 1.00 87.75 113 GLY A C 1
ATOM 927 O O . GLY A 1 113 ? 8.980 11.000 -9.522 1.00 87.75 113 GLY A O 1
ATOM 928 N N . GLY A 1 114 ? 11.228 11.089 -9.576 1.00 87.94 114 GLY A N 1
ATOM 929 C CA . GLY A 1 114 ? 11.387 10.585 -10.939 1.00 87.94 114 GLY A CA 1
ATOM 930 C C . GLY A 1 114 ? 10.854 11.532 -12.019 1.00 87.94 114 GLY A C 1
ATOM 931 O O . GLY A 1 114 ? 10.347 12.622 -11.747 1.00 87.94 114 GLY A O 1
ATOM 932 N N . LYS A 1 115 ? 10.960 11.104 -13.280 1.00 91.06 115 LYS A N 1
ATOM 933 C CA . LYS A 1 115 ? 10.520 11.878 -14.447 1.00 91.06 115 LYS A CA 1
ATOM 934 C C . LYS A 1 115 ? 9.410 11.171 -15.237 1.00 91.06 115 LYS A C 1
ATOM 936 O O . LYS A 1 115 ? 9.705 10.209 -15.959 1.00 91.06 115 LYS A O 1
ATOM 941 N N . PRO A 1 116 ? 8.158 11.668 -15.196 1.00 91.00 116 PRO A N 1
ATOM 942 C CA . PRO A 1 116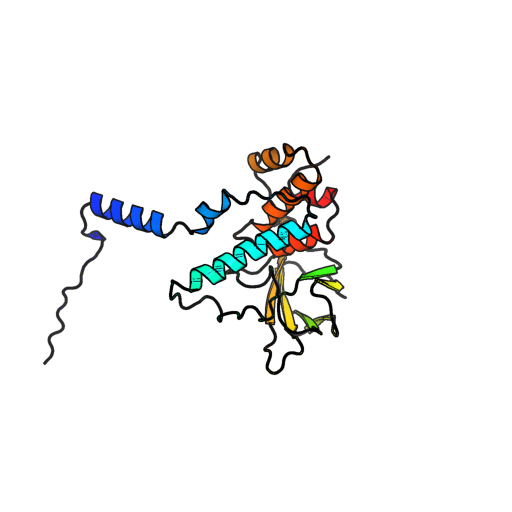 ? 7.083 11.092 -15.992 1.00 91.00 116 PRO A CA 1
ATOM 943 C C . PRO A 1 116 ? 7.402 11.176 -17.500 1.00 91.00 116 PRO A C 1
ATOM 945 O O . PRO A 1 116 ? 8.113 12.090 -17.929 1.00 91.00 116 PRO A O 1
ATOM 948 N N . PRO A 1 117 ? 6.836 10.282 -18.329 1.00 95.50 117 PRO A N 1
ATOM 949 C CA . PRO A 1 117 ? 5.841 9.280 -17.959 1.00 95.50 117 PRO A CA 1
ATOM 950 C C . PRO A 1 117 ? 6.401 8.080 -17.182 1.00 95.50 117 PRO A C 1
ATOM 952 O O . PRO A 1 117 ? 7.522 7.639 -17.407 1.00 95.50 117 PRO A O 1
ATOM 955 N N . TYR A 1 118 ? 5.584 7.521 -16.296 1.00 95.19 118 TYR A N 1
ATOM 956 C CA . TYR A 1 118 ? 5.898 6.315 -15.541 1.00 95.19 118 TYR A CA 1
ATOM 957 C C . TYR A 1 118 ? 5.303 5.068 -16.198 1.00 95.19 118 TYR A C 1
ATOM 959 O O . TYR A 1 118 ? 4.306 5.118 -16.932 1.00 95.19 118 TYR A O 1
ATOM 967 N N . THR A 1 119 ? 5.904 3.926 -15.884 1.00 95.56 119 THR A N 1
ATOM 968 C CA . THR A 1 119 ? 5.361 2.594 -16.145 1.00 95.56 119 THR A CA 1
ATOM 969 C C . THR A 1 119 ? 5.335 1.816 -14.840 1.00 95.56 119 THR A C 1
ATOM 971 O O . THR A 1 119 ? 6.358 1.705 -14.175 1.00 95.56 119 THR A O 1
ATOM 974 N N . ILE A 1 120 ? 4.170 1.271 -14.488 1.00 95.38 120 ILE A N 1
ATOM 975 C CA . ILE A 1 120 ? 3.981 0.375 -13.346 1.00 95.38 120 ILE A CA 1
ATOM 976 C C . ILE A 1 120 ? 3.667 -1.020 -13.873 1.00 95.38 120 ILE A C 1
ATOM 978 O O . ILE A 1 120 ? 2.752 -1.216 -14.678 1.00 95.38 120 ILE A O 1
ATOM 982 N N . LYS A 1 121 ? 4.404 -2.003 -13.366 1.00 94.06 121 LYS A N 1
ATOM 983 C CA . LYS A 1 121 ? 4.220 -3.422 -13.642 1.00 94.06 121 LYS A CA 1
ATOM 984 C C . LYS A 1 121 ? 4.111 -4.173 -12.323 1.00 94.06 121 LYS A C 1
ATOM 986 O O . LYS A 1 121 ? 4.945 -4.000 -11.442 1.00 94.06 121 LYS A O 1
ATOM 991 N N . VAL A 1 122 ? 3.096 -5.017 -12.197 1.00 93.62 122 VAL A N 1
ATOM 992 C CA . VAL A 1 122 ? 2.927 -5.907 -11.049 1.00 93.62 122 VAL A CA 1
ATOM 993 C C . VAL A 1 122 ? 3.091 -7.347 -11.502 1.00 93.62 122 VAL A C 1
ATOM 995 O O . VAL A 1 122 ? 2.441 -7.787 -12.456 1.00 93.62 122 VAL A O 1
ATOM 998 N N . GLU A 1 123 ? 3.946 -8.086 -10.806 1.00 93.31 123 GLU A N 1
ATOM 999 C CA . GLU A 1 123 ? 4.304 -9.458 -11.133 1.00 93.31 123 GLU A CA 1
ATOM 1000 C C . GLU A 1 123 ? 4.056 -10.435 -9.984 1.00 93.31 123 GLU A C 1
ATOM 1002 O O . GLU A 1 123 ? 4.222 -10.126 -8.802 1.00 93.31 123 GLU A O 1
ATOM 1007 N N . LYS A 1 124 ? 3.729 -11.672 -10.361 1.00 92.12 124 LYS A N 1
ATOM 1008 C CA . LYS A 1 124 ? 3.689 -12.844 -9.489 1.00 92.12 124 LYS A CA 1
ATOM 1009 C C . LYS A 1 124 ? 4.474 -13.973 -10.146 1.00 92.12 124 LYS A C 1
ATOM 1011 O O . LYS A 1 124 ? 4.062 -14.476 -11.188 1.00 92.12 124 LYS A O 1
ATOM 1016 N N . GLY A 1 125 ? 5.585 -14.386 -9.533 1.00 87.56 125 GLY A N 1
ATOM 1017 C CA . GLY A 1 125 ? 6.427 -15.466 -10.065 1.00 87.56 125 GLY A CA 1
ATOM 1018 C C . GLY A 1 125 ? 6.900 -15.208 -11.502 1.00 87.56 125 GLY A C 1
ATOM 1019 O O . GLY A 1 125 ? 6.826 -16.105 -12.333 1.00 87.56 125 GLY A O 1
ATOM 1020 N N . GLY A 1 126 ? 7.275 -13.961 -11.818 1.00 87.81 126 GLY A N 1
ATOM 1021 C CA . GLY A 1 126 ? 7.689 -13.525 -13.160 1.00 87.81 126 GLY A CA 1
ATOM 1022 C C . GLY A 1 126 ? 6.548 -13.311 -14.164 1.00 87.81 126 GLY A C 1
ATOM 1023 O O . GLY A 1 126 ? 6.774 -12.780 -15.249 1.00 87.81 126 GLY A O 1
ATOM 1024 N N . LYS A 1 127 ? 5.303 -13.677 -13.826 1.00 90.75 127 LYS A N 1
ATOM 1025 C CA . LYS A 1 127 ? 4.131 -13.394 -14.662 1.00 90.75 127 LYS A CA 1
ATOM 1026 C C . LYS A 1 127 ? 3.548 -12.028 -14.322 1.00 90.75 127 LYS A C 1
ATOM 1028 O O . LYS A 1 127 ? 3.219 -11.762 -13.167 1.00 90.75 127 LYS A O 1
ATOM 1033 N N . VAL A 1 128 ? 3.340 -11.203 -15.343 1.00 91.75 128 VAL A N 1
ATOM 1034 C CA . VAL A 1 128 ? 2.660 -9.907 -15.222 1.00 91.75 128 VAL A CA 1
ATOM 1035 C C . VAL A 1 128 ? 1.177 -10.125 -14.952 1.00 91.75 128 VAL A C 1
ATOM 1037 O O . VAL A 1 128 ? 0.511 -10.847 -15.694 1.00 91.75 128 VAL A O 1
ATOM 1040 N N . ILE A 1 129 ? 0.662 -9.499 -13.901 1.00 91.44 129 ILE A N 1
ATOM 1041 C CA . ILE A 1 129 ? -0.760 -9.555 -13.527 1.00 91.44 129 ILE A CA 1
ATOM 1042 C C . ILE A 1 129 ? -1.444 -8.187 -13.577 1.00 91.44 129 ILE A C 1
ATOM 1044 O O . ILE A 1 129 ? -2.669 -8.109 -13.619 1.00 91.44 129 ILE A O 1
ATOM 1048 N N . GLY A 1 130 ? -0.649 -7.119 -13.581 1.00 91.25 130 GLY A N 1
ATOM 1049 C CA . GLY A 1 130 ? -1.103 -5.746 -13.709 1.00 91.25 130 GLY A CA 1
ATOM 1050 C C . GLY A 1 130 ? -0.043 -4.935 -14.438 1.00 91.25 130 GLY A C 1
ATOM 1051 O O . GLY A 1 130 ? 1.153 -5.108 -14.205 1.00 91.25 130 GLY A O 1
ATOM 1052 N N . PHE A 1 131 ? -0.474 -4.083 -15.358 1.00 93.00 131 PHE A N 1
ATOM 1053 C CA . PHE A 1 131 ? 0.422 -3.259 -16.155 1.00 93.00 131 PHE A CA 1
ATOM 1054 C C . PHE A 1 131 ? -0.268 -1.960 -16.552 1.00 93.00 131 PHE A C 1
ATOM 1056 O O . PHE A 1 131 ? -1.419 -1.972 -16.990 1.00 93.00 131 PHE A O 1
ATOM 1063 N N . LYS A 1 132 ? 0.444 -0.845 -16.414 1.00 94.56 132 LYS A N 1
ATOM 1064 C CA . LYS A 1 132 ? 0.015 0.464 -16.902 1.00 94.56 132 LYS A CA 1
ATOM 1065 C C . LYS A 1 132 ? 1.246 1.282 -17.273 1.00 94.56 132 LYS A C 1
ATOM 1067 O O . LYS A 1 132 ? 2.179 1.386 -16.483 1.00 94.56 132 LYS A O 1
ATOM 1072 N N . SER A 1 133 ? 1.248 1.854 -18.468 1.00 95.06 133 SER A N 1
ATOM 1073 C CA . SER A 1 133 ? 2.336 2.681 -19.001 1.00 95.06 133 SER A CA 1
ATOM 1074 C C . SER A 1 133 ? 1.831 4.070 -19.385 1.00 95.06 133 SER A C 1
ATOM 1076 O O . SER A 1 133 ? 0.630 4.340 -19.322 1.00 95.06 133 SER A O 1
ATOM 1078 N N . ASN A 1 134 ? 2.751 4.957 -19.778 1.00 93.56 134 ASN A N 1
ATOM 1079 C CA . ASN A 1 134 ? 2.454 6.337 -20.180 1.00 93.56 134 ASN A CA 1
ATOM 1080 C C . ASN A 1 134 ? 1.732 7.155 -19.093 1.00 93.56 134 ASN A C 1
ATOM 1082 O O . ASN A 1 134 ? 0.941 8.051 -19.390 1.00 93.56 134 ASN A O 1
ATOM 1086 N N . ILE A 1 135 ? 2.004 6.849 -17.825 1.00 94.88 135 ILE A N 1
ATOM 1087 C CA . ILE A 1 135 ? 1.373 7.491 -16.673 1.00 94.88 135 ILE A CA 1
ATOM 1088 C C . ILE A 1 135 ? 2.014 8.863 -16.458 1.00 94.88 135 ILE A C 1
ATOM 1090 O O . ILE A 1 135 ? 3.208 8.947 -16.197 1.00 94.88 135 ILE A O 1
ATOM 1094 N N . LYS A 1 136 ? 1.237 9.942 -16.536 1.00 93.56 136 LYS A N 1
ATOM 1095 C CA . LYS A 1 136 ? 1.737 11.310 -16.292 1.00 93.56 136 LYS A CA 1
ATOM 1096 C C . LYS A 1 136 ? 1.519 11.792 -14.857 1.00 93.56 136 LYS A C 1
ATOM 1098 O O . LYS A 1 136 ? 2.162 12.744 -14.434 1.00 93.56 136 LYS A O 1
ATOM 1103 N N . GLU A 1 137 ? 0.609 11.145 -14.141 1.00 92.50 137 GLU A N 1
ATOM 1104 C CA . GLU A 1 137 ? 0.193 11.507 -12.789 1.00 92.50 137 GLU A CA 1
ATOM 1105 C C . GLU A 1 137 ? 0.971 10.705 -11.741 1.00 92.50 137 GLU A C 1
ATOM 1107 O O . GLU A 1 137 ? 1.364 9.563 -11.974 1.00 92.50 137 GLU A O 1
ATOM 1112 N N . ALA A 1 138 ? 1.176 11.305 -10.569 1.00 88.62 138 ALA A N 1
ATOM 1113 C CA . ALA A 1 138 ? 1.823 10.650 -9.435 1.00 88.62 138 ALA A CA 1
ATOM 1114 C C . ALA A 1 138 ? 0.910 9.619 -8.749 1.00 88.62 138 ALA A C 1
ATOM 1116 O O . ALA A 1 138 ? 1.392 8.675 -8.130 1.00 88.62 138 ALA A O 1
ATOM 1117 N N . GLU A 1 139 ? -0.407 9.789 -8.841 1.00 91.50 139 GLU A N 1
ATOM 1118 C CA . GLU A 1 139 ? -1.382 8.845 -8.303 1.00 91.50 139 GLU A CA 1
ATOM 1119 C C . GLU A 1 139 ? -1.884 7.925 -9.401 1.00 91.50 139 GLU A C 1
ATOM 1121 O O . GLU A 1 139 ? -2.357 8.356 -10.450 1.00 91.50 139 GLU A O 1
ATOM 1126 N N . VAL A 1 140 ? -1.777 6.625 -9.160 1.00 92.06 140 VAL A N 1
ATOM 1127 C CA . VAL A 1 140 ? -2.023 5.622 -10.182 1.00 92.06 140 VAL A CA 1
ATOM 1128 C C . VAL A 1 140 ? -2.964 4.571 -9.647 1.00 92.06 140 VAL A C 1
ATOM 1130 O O . VAL A 1 140 ? -2.616 3.792 -8.770 1.00 92.06 140 VAL A O 1
ATOM 1133 N N . SER A 1 141 ? -4.144 4.484 -10.248 1.00 92.62 141 SER A N 1
ATOM 1134 C CA . SER A 1 141 ? -4.989 3.305 -10.106 1.00 92.62 141 SER A CA 1
ATOM 1135 C C . SER A 1 141 ? -4.606 2.238 -11.127 1.00 92.62 141 SER A C 1
ATOM 1137 O O . SER A 1 141 ? -4.464 2.517 -12.328 1.00 92.62 141 SER A O 1
ATOM 1139 N N . LEU A 1 142 ? -4.475 1.008 -10.641 1.00 91.88 142 LEU A N 1
ATOM 1140 C CA . LEU A 1 142 ? -4.259 -0.188 -11.436 1.00 91.88 142 LEU A CA 1
ATOM 1141 C C . LEU A 1 142 ? -5.398 -1.172 -11.171 1.00 91.88 142 LEU A C 1
ATOM 1143 O O . LEU A 1 142 ? -5.636 -1.542 -10.022 1.00 91.88 142 LEU A O 1
ATOM 1147 N N . ASN A 1 143 ? -6.081 -1.590 -12.235 1.00 87.19 143 ASN A N 1
ATOM 1148 C CA . ASN A 1 143 ? -7.028 -2.701 -12.197 1.00 87.19 143 ASN A CA 1
ATOM 1149 C C . ASN A 1 143 ? -6.274 -4.004 -12.474 1.00 87.19 143 ASN A C 1
ATOM 1151 O O . ASN A 1 143 ? -5.321 -4.023 -13.256 1.00 87.19 143 ASN A O 1
ATOM 1155 N N . TRP A 1 144 ? -6.708 -5.085 -11.841 1.00 80.56 144 TRP A N 1
ATOM 1156 C CA . TRP A 1 144 ? -6.006 -6.360 -11.856 1.00 80.56 144 TRP A CA 1
ATOM 1157 C C . TRP A 1 144 ? -6.920 -7.338 -12.574 1.00 80.56 144 TRP A C 1
ATOM 1159 O O . TRP A 1 144 ? -8.094 -7.447 -12.242 1.00 80.56 144 TRP A O 1
ATOM 1169 N N . GLY A 1 145 ? -6.407 -8.038 -13.584 1.00 67.44 145 GLY A N 1
ATOM 1170 C CA . GLY A 1 145 ? -7.219 -9.004 -14.334 1.00 67.44 145 GLY A CA 1
ATOM 1171 C C . GLY A 1 145 ? -7.497 -10.303 -13.567 1.00 67.44 145 GLY A C 1
ATOM 1172 O O . GLY A 1 145 ? -8.158 -11.188 -14.099 1.00 67.44 145 GLY A O 1
ATOM 1173 N N . ALA A 1 146 ? -6.944 -10.458 -12.360 1.00 76.88 146 ALA A N 1
ATOM 1174 C CA . ALA A 1 146 ? -7.011 -11.678 -11.569 1.00 76.88 146 ALA A CA 1
ATOM 1175 C C . ALA A 1 146 ? -7.083 -11.376 -10.068 1.00 76.88 146 ALA A C 1
ATOM 1177 O O . ALA A 1 146 ? -6.460 -10.429 -9.586 1.00 76.88 146 ALA A O 1
ATOM 1178 N N . GLU A 1 147 ? -7.784 -12.243 -9.337 1.00 85.31 147 GLU A N 1
ATOM 1179 C CA . GLU A 1 147 ? -7.932 -12.146 -7.889 1.00 85.31 147 GLU A CA 1
ATOM 1180 C C . GLU A 1 147 ? -6.589 -12.305 -7.156 1.00 85.31 147 GLU A C 1
ATOM 1182 O O . GLU A 1 147 ? -5.785 -13.218 -7.404 1.00 85.31 147 GLU A O 1
ATOM 1187 N N . LEU A 1 148 ? -6.367 -11.403 -6.204 1.00 90.56 148 LEU A N 1
ATOM 1188 C CA . LEU A 1 148 ? -5.224 -11.405 -5.311 1.00 90.56 148 LEU A CA 1
ATOM 1189 C C . LEU A 1 148 ? -5.296 -12.564 -4.312 1.00 90.56 148 LEU A C 1
ATOM 1191 O O . LEU A 1 148 ? -6.087 -12.561 -3.380 1.00 90.56 148 LEU A O 1
ATOM 1195 N N . LYS A 1 149 ? -4.414 -13.554 -4.460 1.00 92.69 149 LYS A N 1
ATOM 1196 C CA . LYS A 1 149 ? -4.366 -14.709 -3.546 1.00 92.69 149 LYS A CA 1
ATOM 1197 C C . LYS A 1 149 ? -3.711 -14.383 -2.199 1.00 92.69 149 LYS A C 1
ATOM 1199 O O . LYS A 1 149 ? -2.566 -13.925 -2.179 1.00 92.69 149 LYS A O 1
ATOM 1204 N N . VAL A 1 150 ? -4.386 -14.729 -1.100 1.00 95.75 150 VAL A N 1
ATOM 1205 C CA . VAL A 1 150 ? -3.862 -14.671 0.280 1.00 95.75 150 VAL A CA 1
ATOM 1206 C C . VAL A 1 150 ? -2.525 -15.411 0.404 1.00 95.75 150 VAL A C 1
ATOM 1208 O O . VAL A 1 150 ? -2.293 -16.431 -0.245 1.00 95.75 150 VAL A O 1
ATOM 1211 N N . GLY A 1 151 ? -1.618 -14.872 1.222 1.00 94.62 151 GLY A N 1
ATOM 1212 C CA . GLY A 1 151 ? -0.293 -15.432 1.495 1.00 94.62 151 GLY A CA 1
ATOM 1213 C C . GLY A 1 151 ? 0.726 -15.227 0.372 1.00 94.62 151 GLY A C 1
ATOM 1214 O O . GLY A 1 151 ? 1.890 -15.589 0.533 1.00 94.62 151 GLY A O 1
ATOM 1215 N N . THR A 1 152 ? 0.318 -14.639 -0.756 1.00 94.19 152 THR A N 1
ATOM 1216 C CA . THR A 1 152 ? 1.191 -14.405 -1.911 1.00 94.19 152 THR A CA 1
ATOM 1217 C C . THR A 1 152 ? 1.886 -13.045 -1.814 1.00 94.19 152 THR A C 1
ATOM 1219 O O . THR A 1 152 ? 1.260 -12.053 -1.442 1.00 94.19 152 THR A O 1
ATOM 1222 N N . HIS A 1 153 ? 3.156 -12.999 -2.228 1.00 94.44 153 HIS A N 1
ATOM 1223 C CA . HIS A 1 153 ? 3.892 -11.756 -2.467 1.00 94.44 153 HIS A CA 1
ATOM 1224 C C . HIS A 1 153 ? 3.784 -11.342 -3.933 1.00 94.44 153 HIS A C 1
ATOM 1226 O O . HIS A 1 153 ? 3.926 -12.177 -4.833 1.00 94.44 153 HIS A O 1
ATOM 1232 N N . TYR A 1 154 ? 3.578 -10.052 -4.158 1.00 94.00 154 TYR A N 1
ATOM 1233 C CA . TYR A 1 154 ? 3.508 -9.447 -5.480 1.00 94.00 154 TYR A CA 1
ATOM 1234 C C . TYR A 1 154 ? 4.581 -8.380 -5.596 1.00 94.00 154 TYR A C 1
ATOM 1236 O O . TYR A 1 154 ? 4.735 -7.553 -4.698 1.00 94.00 154 TYR A O 1
ATOM 1244 N N . TRP A 1 155 ? 5.317 -8.420 -6.699 1.00 93.56 155 TRP A N 1
ATOM 1245 C CA . TRP A 1 155 ? 6.398 -7.487 -6.978 1.00 93.56 155 TRP A CA 1
ATOM 1246 C C . TRP A 1 155 ? 5.867 -6.326 -7.799 1.00 93.56 155 TRP A C 1
ATOM 1248 O O . TRP A 1 155 ? 5.192 -6.540 -8.801 1.00 93.56 155 TRP A O 1
ATOM 1258 N N . VAL A 1 156 ? 6.171 -5.110 -7.371 1.00 93.69 156 VAL A N 1
ATOM 1259 C CA . VAL A 1 156 ? 5.815 -3.864 -8.039 1.00 93.69 156 VAL A CA 1
ATOM 1260 C C . VAL A 1 156 ? 7.099 -3.282 -8.604 1.00 93.69 156 VAL A C 1
ATOM 1262 O O . VAL A 1 156 ? 8.034 -2.982 -7.865 1.00 93.69 156 VAL A O 1
ATOM 1265 N N . ILE A 1 157 ? 7.138 -3.160 -9.923 1.00 93.69 157 ILE A N 1
ATOM 1266 C CA . ILE A 1 157 ? 8.262 -2.630 -10.681 1.00 93.69 157 ILE A CA 1
ATOM 1267 C C . ILE A 1 157 ? 7.796 -1.316 -11.294 1.00 93.69 157 ILE A C 1
ATOM 1269 O O . ILE A 1 157 ? 6.845 -1.307 -12.082 1.00 93.69 157 ILE A O 1
ATOM 1273 N N . VAL A 1 158 ? 8.447 -0.216 -10.928 1.00 94.00 158 VAL A N 1
ATOM 1274 C CA . VAL A 1 158 ? 8.140 1.116 -11.449 1.00 94.00 158 VAL A CA 1
ATOM 1275 C C . VAL A 1 158 ? 9.363 1.688 -12.134 1.00 94.00 158 VAL A C 1
ATOM 1277 O O . VAL A 1 158 ? 10.443 1.743 -11.557 1.00 94.00 158 VAL A O 1
ATOM 1280 N N . SER A 1 159 ? 9.190 2.126 -13.372 1.00 93.62 159 SER A N 1
ATOM 1281 C CA . SER A 1 159 ? 10.221 2.821 -14.136 1.00 93.62 159 SER A CA 1
ATOM 1282 C C . SER A 1 159 ? 9.707 4.180 -14.589 1.00 93.62 159 SER A C 1
ATOM 1284 O O . SER A 1 159 ? 8.516 4.340 -14.868 1.00 93.62 159 SER A O 1
ATOM 1286 N N . ASP A 1 160 ? 10.607 5.144 -14.707 1.00 92.75 160 ASP A N 1
ATOM 1287 C CA . ASP A 1 160 ? 10.338 6.461 -15.274 1.00 92.75 160 ASP A CA 1
ATOM 1288 C C . ASP A 1 160 ? 11.069 6.623 -16.624 1.00 92.75 160 ASP A C 1
ATOM 1290 O O . ASP A 1 160 ? 11.603 5.657 -17.175 1.00 92.75 160 ASP A O 1
ATOM 1294 N N . THR A 1 161 ? 11.060 7.829 -17.197 1.00 88.19 161 THR A N 1
ATOM 1295 C CA . THR A 1 161 ? 11.771 8.120 -18.461 1.00 88.19 161 THR A CA 1
ATOM 1296 C C . THR A 1 161 ? 13.104 8.836 -18.271 1.00 88.19 161 THR A C 1
ATOM 1298 O O . THR A 1 161 ? 13.709 9.288 -19.250 1.00 88.19 161 THR A O 1
ATOM 1301 N N . ALA A 1 162 ? 13.582 8.985 -17.034 1.00 83.38 162 ALA A N 1
ATOM 1302 C CA . ALA A 1 162 ? 14.854 9.647 -16.798 1.00 83.38 162 ALA A CA 1
ATOM 1303 C C . ALA A 1 162 ? 16.010 8.815 -17.379 1.00 83.38 162 ALA A C 1
ATOM 1305 O O . ALA A 1 162 ? 16.064 7.588 -17.280 1.00 83.38 162 ALA A O 1
ATOM 1306 N N . LYS A 1 163 ? 16.958 9.501 -18.025 1.00 70.75 163 LYS A N 1
ATOM 1307 C CA . LYS A 1 163 ? 18.129 8.862 -18.631 1.00 70.75 163 LYS A CA 1
ATOM 1308 C C . LYS A 1 163 ? 18.958 8.202 -17.522 1.00 70.75 163 LYS A C 1
ATOM 1310 O O . LYS A 1 163 ? 19.360 8.889 -16.590 1.00 70.75 163 LYS A O 1
ATOM 1315 N N . ASN A 1 164 ? 19.237 6.904 -17.659 1.00 76.00 164 ASN A N 1
ATOM 1316 C CA . ASN A 1 164 ? 19.949 6.068 -16.677 1.00 76.00 164 ASN A CA 1
ATOM 1317 C C . ASN A 1 164 ? 19.207 5.828 -15.348 1.00 76.00 164 ASN A C 1
ATOM 1319 O O . ASN A 1 164 ? 19.843 5.497 -14.350 1.00 76.00 164 ASN A O 1
ATOM 1323 N N . SER A 1 165 ? 17.886 5.988 -15.320 1.00 80.25 165 SER A N 1
ATOM 1324 C CA . SER A 1 165 ? 17.093 5.636 -14.145 1.00 80.25 165 SER A CA 1
ATOM 1325 C C . SER A 1 165 ? 16.980 4.120 -13.998 1.00 80.25 165 SER A C 1
ATOM 1327 O O . SER A 1 165 ? 16.601 3.421 -14.943 1.00 80.25 165 SER A O 1
ATOM 1329 N N . GLU A 1 166 ? 17.335 3.601 -12.823 1.00 85.31 166 GLU A N 1
ATOM 1330 C CA . GLU A 1 166 ? 17.073 2.205 -12.472 1.00 85.31 166 GLU A CA 1
ATOM 1331 C C . GLU A 1 166 ? 15.595 2.055 -12.079 1.00 85.31 166 GLU A C 1
ATOM 1333 O O . GLU A 1 166 ? 15.064 2.909 -11.365 1.00 85.31 166 GLU A O 1
ATOM 1338 N N . PRO A 1 167 ? 14.911 0.976 -12.500 1.00 88.25 167 PRO A N 1
ATOM 1339 C CA . PRO A 1 167 ? 13.556 0.727 -12.043 1.00 88.25 167 PRO A CA 1
ATOM 1340 C C . PRO A 1 167 ? 13.543 0.496 -10.530 1.00 88.25 167 PRO A C 1
ATOM 1342 O O . PRO A 1 167 ? 14.358 -0.249 -9.981 1.00 88.25 167 PRO A O 1
ATOM 1345 N N . VAL A 1 168 ? 12.556 1.083 -9.868 1.00 89.31 168 VAL A N 1
ATOM 1346 C CA . VAL A 1 168 ? 12.220 0.776 -8.484 1.00 89.31 168 VAL A CA 1
ATOM 1347 C C . VAL A 1 168 ? 11.548 -0.587 -8.442 1.00 89.31 168 VAL A C 1
ATOM 1349 O O . VAL A 1 168 ? 10.556 -0.817 -9.132 1.00 89.31 168 VAL A O 1
ATOM 1352 N N . ILE A 1 169 ? 12.068 -1.484 -7.609 1.00 90.25 169 ILE A N 1
ATOM 1353 C CA . ILE A 1 169 ? 11.510 -2.820 -7.404 1.00 90.25 169 ILE A CA 1
ATOM 1354 C C . ILE A 1 169 ? 11.171 -2.971 -5.926 1.00 90.25 169 ILE A C 1
ATOM 1356 O O . ILE A 1 169 ? 12.053 -2.984 -5.070 1.00 90.25 169 ILE A O 1
ATOM 1360 N N . THR A 1 170 ? 9.885 -3.114 -5.634 1.00 91.31 170 THR A N 1
ATOM 1361 C CA . THR A 1 170 ? 9.364 -3.331 -4.283 1.00 91.31 170 THR A CA 1
ATOM 1362 C C . THR A 1 170 ? 8.324 -4.451 -4.283 1.00 91.31 170 THR A C 1
ATOM 1364 O O . THR A 1 170 ? 8.038 -5.046 -5.324 1.00 91.31 170 THR A O 1
ATOM 1367 N N . ARG A 1 171 ? 7.777 -4.803 -3.121 1.00 93.06 171 ARG A N 1
ATOM 1368 C CA . ARG A 1 171 ? 6.768 -5.854 -2.991 1.00 93.06 171 ARG A CA 1
ATOM 1369 C C . ARG A 1 171 ? 5.807 -5.601 -1.840 1.00 93.06 171 ARG A C 1
ATOM 1371 O O . ARG A 1 171 ? 6.123 -4.905 -0.882 1.00 93.06 171 ARG A O 1
ATOM 1378 N N . PHE A 1 172 ? 4.654 -6.249 -1.917 1.00 94.31 172 PHE A N 1
ATOM 1379 C CA . PHE A 1 172 ? 3.706 -6.347 -0.814 1.00 94.31 172 PHE A CA 1
ATOM 1380 C C . PHE A 1 172 ? 3.171 -7.779 -0.711 1.00 94.31 172 PHE A C 1
ATOM 1382 O O . PHE A 1 172 ? 3.228 -8.562 -1.666 1.00 94.31 172 PHE A O 1
ATOM 1389 N N . LYS A 1 173 ? 2.646 -8.123 0.462 1.00 95.69 173 LYS A N 1
ATOM 1390 C CA . LYS A 1 173 ? 2.032 -9.410 0.772 1.00 95.69 173 LYS A CA 1
ATOM 1391 C C . LYS A 1 173 ? 0.524 -9.253 0.894 1.00 95.69 173 LYS A C 1
ATOM 1393 O O . LYS A 1 173 ? 0.041 -8.379 1.611 1.00 95.69 173 LYS A O 1
ATOM 1398 N N . VAL A 1 174 ? -0.218 -10.143 0.245 1.00 95.75 174 VAL A N 1
ATOM 1399 C CA . VAL A 1 174 ? -1.670 -10.217 0.426 1.00 95.75 174 VAL A CA 1
ATOM 1400 C C . VAL A 1 174 ? -1.990 -11.041 1.664 1.00 95.75 174 VAL A C 1
ATOM 1402 O O . VAL A 1 174 ? -1.485 -12.155 1.828 1.00 95.75 174 VAL A O 1
ATOM 1405 N N . VAL A 1 175 ? -2.846 -10.505 2.523 1.00 95.50 175 VAL A N 1
ATOM 1406 C CA . VAL A 1 175 ? -3.232 -11.094 3.809 1.00 95.50 175 VAL A CA 1
ATOM 1407 C C . VAL A 1 175 ? -4.746 -11.267 3.896 1.00 95.50 175 VAL A C 1
ATOM 1409 O O . VAL A 1 175 ? -5.504 -10.584 3.207 1.00 95.50 175 VAL A O 1
ATOM 1412 N N . ALA A 1 176 ? -5.185 -12.227 4.710 1.00 94.81 176 ALA A N 1
ATOM 1413 C CA . ALA A 1 176 ? -6.607 -12.454 4.952 1.00 94.81 176 ALA A CA 1
ATOM 1414 C C . ALA A 1 176 ? -7.181 -11.376 5.882 1.00 94.81 176 ALA A C 1
ATOM 1416 O O . ALA A 1 176 ? -6.466 -10.858 6.739 1.00 94.81 176 ALA A O 1
ATOM 1417 N N . ASP A 1 177 ? -8.486 -11.117 5.785 1.00 90.44 177 ASP A N 1
ATOM 1418 C CA . ASP A 1 177 ? -9.196 -10.158 6.646 1.00 90.44 177 ASP A CA 1
ATOM 1419 C C . ASP A 1 177 ? -9.025 -10.463 8.137 1.00 90.44 177 ASP A C 1
ATOM 1421 O O . ASP A 1 177 ? -8.907 -9.559 8.957 1.00 90.44 177 ASP A O 1
ATOM 1425 N N . SER A 1 178 ? -8.935 -11.743 8.504 1.00 90.31 178 SER A N 1
ATOM 1426 C CA . SER A 1 178 ? -8.714 -12.170 9.889 1.00 90.31 178 SER A CA 1
ATOM 1427 C C . SER A 1 178 ? -7.369 -11.724 10.470 1.00 90.31 178 SER A C 1
ATOM 1429 O O . SER A 1 178 ? -7.186 -11.802 11.682 1.00 90.31 178 SER A O 1
ATOM 1431 N N . GLN A 1 179 ? -6.421 -11.311 9.623 1.00 92.19 179 GLN A N 1
ATOM 1432 C CA . GLN A 1 179 ? -5.107 -10.811 10.027 1.00 92.19 179 GLN A CA 1
ATOM 1433 C 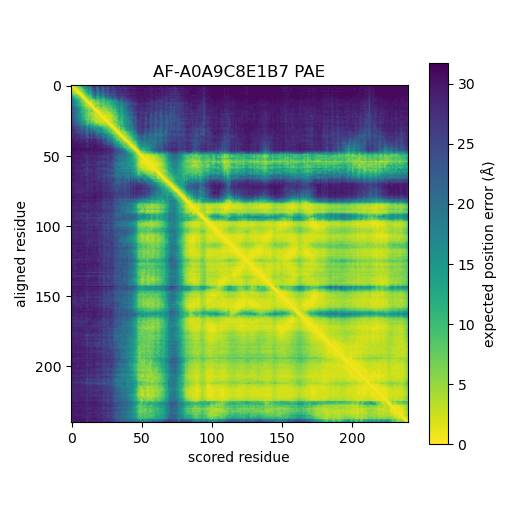C . GLN A 1 179 ? -5.083 -9.291 10.194 1.00 92.19 179 GLN A C 1
ATOM 1435 O O . GLN A 1 179 ? -4.053 -8.772 10.611 1.00 92.19 179 GLN A O 1
ATOM 1440 N N . LEU A 1 180 ? -6.176 -8.585 9.875 1.00 90.50 180 LEU A N 1
ATOM 1441 C CA . LEU A 1 180 ? -6.272 -7.154 10.142 1.00 90.50 180 LEU A CA 1
ATOM 1442 C C . LEU A 1 180 ? -6.053 -6.885 11.636 1.00 90.50 180 LEU A C 1
ATOM 1444 O O . LEU A 1 180 ? -6.626 -7.595 12.476 1.00 90.50 180 LEU A O 1
ATOM 1448 N N . PRO A 1 181 ? -5.261 -5.857 11.979 1.00 91.44 181 PRO A N 1
ATOM 1449 C CA . PRO A 1 181 ? -5.121 -5.439 13.357 1.00 91.44 181 PRO A CA 1
ATOM 1450 C C . PRO A 1 181 ? -6.492 -5.012 13.874 1.00 91.44 181 PRO A C 1
ATOM 1452 O O . PRO A 1 181 ? -7.340 -4.520 13.125 1.00 91.44 181 PRO A O 1
ATOM 1455 N N . LYS A 1 182 ? -6.709 -5.205 15.173 1.00 90.38 182 LYS A N 1
ATOM 1456 C CA . LYS A 1 182 ? -7.930 -4.778 15.853 1.00 90.38 182 LYS A CA 1
ATOM 1457 C C . LYS A 1 182 ? -7.556 -3.766 16.928 1.00 90.38 182 LYS A C 1
ATOM 1459 O O . LYS A 1 182 ? -6.652 -4.065 17.711 1.00 90.38 182 LYS A O 1
ATOM 1464 N N . PRO A 1 183 ? -8.226 -2.607 16.986 1.00 89.50 183 PRO A N 1
ATOM 1465 C CA . PRO A 1 183 ? -7.950 -1.627 18.023 1.00 89.50 183 PRO A CA 1
ATOM 1466 C C . PRO A 1 183 ? -8.317 -2.186 19.396 1.00 89.50 183 PRO A C 1
ATOM 1468 O O . PRO A 1 183 ? -9.288 -2.930 19.565 1.00 89.50 183 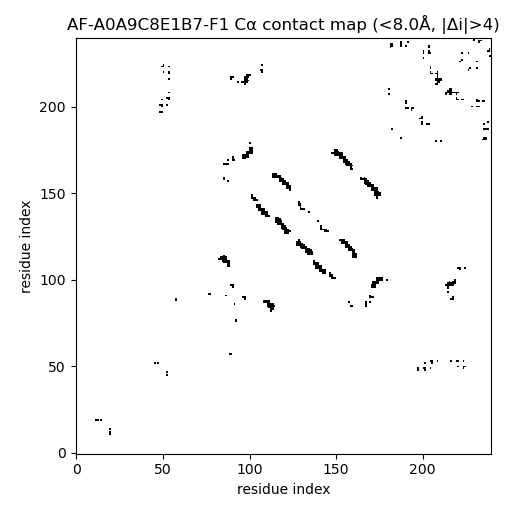PRO A O 1
ATOM 1471 N N . THR A 1 184 ? -7.543 -1.802 20.401 1.00 91.31 184 THR A N 1
ATOM 1472 C CA . THR A 1 184 ? -7.882 -2.025 21.805 1.00 91.31 184 THR A CA 1
ATOM 1473 C C . THR A 1 184 ? -9.125 -1.223 22.188 1.00 91.31 184 THR A C 1
ATOM 1475 O O . THR A 1 184 ? -9.475 -0.228 21.555 1.00 91.31 184 THR A O 1
ATOM 1478 N N . GLN A 1 185 ? -9.782 -1.603 23.287 1.00 89.62 185 GLN A N 1
ATOM 1479 C CA . GLN A 1 185 ? -10.949 -0.868 23.786 1.00 89.62 185 GLN A CA 1
ATOM 1480 C C . GLN A 1 185 ? -10.656 0.614 24.041 1.00 89.62 185 GLN A C 1
ATOM 1482 O O . GLN A 1 185 ? -11.510 1.459 23.780 1.00 89.62 185 GLN A O 1
ATOM 1487 N N . LYS A 1 186 ? -9.447 0.930 24.512 1.00 91.88 186 LYS A N 1
ATOM 1488 C CA . LYS A 1 186 ? -9.015 2.308 24.730 1.00 91.88 186 LYS A CA 1
ATOM 1489 C C . LYS A 1 186 ? -8.911 3.073 23.409 1.00 91.88 186 LYS A C 1
ATOM 1491 O O . LYS A 1 186 ? -9.540 4.112 23.278 1.00 91.88 186 LYS A O 1
ATOM 1496 N N . GLU A 1 187 ? -8.205 2.528 22.420 1.00 90.25 187 GLU A N 1
ATOM 1497 C CA . GLU A 1 187 ? -8.056 3.167 21.102 1.00 90.25 187 GLU A CA 1
ATOM 1498 C C . GLU A 1 187 ? -9.408 3.356 20.404 1.00 90.25 187 GLU A C 1
ATOM 1500 O O . GLU A 1 187 ? -9.673 4.416 19.840 1.00 90.25 187 GLU A O 1
ATOM 1505 N N . MET A 1 188 ? -10.305 2.368 20.500 1.00 89.62 188 MET A N 1
ATOM 1506 C CA . MET A 1 188 ? -11.671 2.496 19.983 1.00 89.62 188 MET A CA 1
ATOM 1507 C C . MET A 1 188 ? -12.423 3.658 20.634 1.00 89.62 188 MET A C 1
ATOM 1509 O O . MET A 1 188 ? -13.101 4.415 19.940 1.00 89.62 188 MET A O 1
ATOM 1513 N N . LEU A 1 189 ? -12.334 3.796 21.961 1.00 89.00 189 LEU A N 1
ATOM 1514 C CA . LEU A 1 189 ? -12.978 4.887 22.695 1.00 89.00 189 LEU A CA 1
ATOM 1515 C C . LEU A 1 189 ? -12.378 6.241 22.313 1.00 89.00 189 LEU A C 1
ATOM 1517 O O . LEU A 1 189 ? -13.135 7.177 22.058 1.00 89.00 189 LEU A O 1
ATOM 1521 N N . ASP A 1 190 ? -11.053 6.326 22.214 1.00 89.94 190 ASP A N 1
ATOM 1522 C CA . ASP A 1 190 ? -10.341 7.544 21.833 1.00 89.94 190 ASP A CA 1
ATOM 1523 C C . ASP A 1 190 ? -10.792 8.023 20.443 1.00 89.94 190 ASP A C 1
ATOM 1525 O O . ASP A 1 190 ? -11.203 9.174 20.296 1.00 89.94 190 ASP A O 1
ATOM 1529 N N . ILE A 1 191 ? -10.848 7.126 19.449 1.00 88.00 191 ILE A N 1
ATOM 1530 C CA . ILE A 1 191 ? -11.323 7.457 18.095 1.00 88.00 191 ILE A CA 1
ATOM 1531 C C . ILE A 1 191 ? -12.827 7.784 18.104 1.00 88.00 191 ILE A C 1
ATOM 1533 O O . ILE A 1 191 ? -13.265 8.753 17.481 1.00 88.00 191 ILE A O 1
ATOM 1537 N N . LYS A 1 192 ? -13.654 7.019 18.829 1.00 88.56 192 LYS A N 1
ATOM 1538 C CA . LYS A 1 192 ? -15.112 7.236 18.892 1.00 88.56 192 LYS A CA 1
ATOM 1539 C C . LYS A 1 192 ? -15.479 8.596 19.496 1.00 88.56 192 LYS A C 1
ATOM 1541 O O . LYS A 1 192 ? -16.469 9.195 19.072 1.00 88.56 192 LYS A O 1
ATOM 154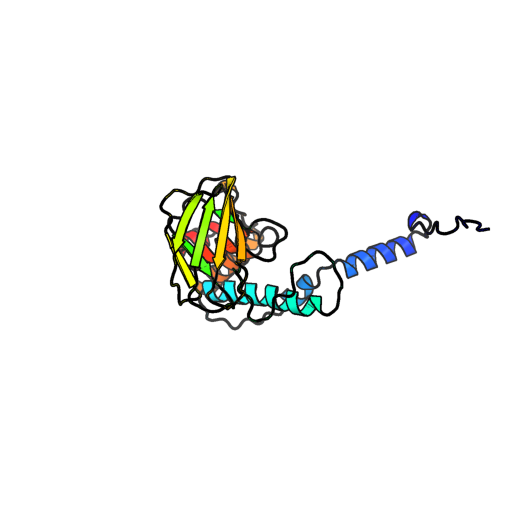6 N N . ASN A 1 193 ? -14.686 9.088 20.445 1.00 90.44 193 ASN A N 1
ATOM 1547 C CA . ASN A 1 193 ? -14.901 10.371 21.115 1.00 90.44 193 ASN A CA 1
ATOM 1548 C C . ASN A 1 193 ? -14.599 11.589 20.222 1.00 90.44 193 ASN A C 1
ATOM 1550 O O . ASN A 1 193 ? -15.028 12.701 20.545 1.00 90.44 193 ASN A O 1
ATOM 1554 N N . ILE A 1 194 ? -13.932 11.400 19.079 1.00 87.62 194 ILE A N 1
ATOM 1555 C CA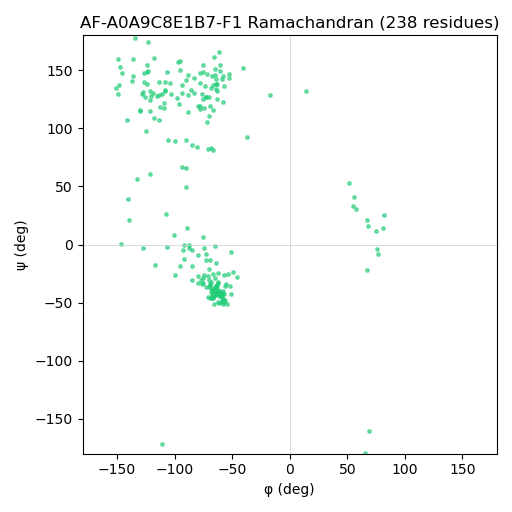 . ILE A 1 194 ? -13.694 12.461 18.095 1.00 87.62 194 ILE A CA 1
ATOM 1556 C C . ILE A 1 194 ? -15.031 12.874 17.476 1.00 87.62 194 ILE A C 1
ATOM 1558 O O . ILE A 1 194 ? -15.696 12.075 16.812 1.00 87.62 194 ILE A O 1
ATOM 1562 N N . LYS A 1 195 ? -15.454 14.123 17.703 1.00 87.12 195 LYS A N 1
ATOM 1563 C CA . LYS A 1 195 ? -16.766 14.632 17.258 1.00 87.12 195 LYS A CA 1
ATOM 1564 C C . LYS A 1 195 ? -16.836 14.859 15.750 1.00 87.12 195 LYS A C 1
ATOM 1566 O O . LYS A 1 195 ? -17.886 14.632 15.154 1.00 87.12 195 LYS A O 1
ATOM 1571 N N . ASN A 1 196 ? -15.744 15.320 15.147 1.00 86.69 196 ASN A N 1
ATOM 1572 C CA . ASN A 1 196 ? -15.686 15.585 13.717 1.00 86.69 196 ASN A CA 1
ATOM 1573 C C . ASN A 1 196 ? -15.576 14.254 12.949 1.00 86.69 196 ASN A C 1
ATOM 1575 O O . ASN A 1 196 ? -14.690 13.446 13.214 1.00 86.69 196 ASN A O 1
ATOM 1579 N N . SER A 1 197 ? -16.489 14.008 12.007 1.00 81.94 197 SER A N 1
ATOM 1580 C CA . SER A 1 197 ? -16.532 12.757 11.239 1.00 81.94 197 SER A CA 1
ATOM 1581 C C . SER A 1 197 ? -15.307 12.559 10.348 1.00 81.94 197 SER A C 1
ATOM 1583 O O . SER A 1 197 ? -14.838 11.430 10.213 1.00 81.94 197 SER A O 1
ATOM 1585 N N . GLN A 1 198 ? -14.780 13.638 9.771 1.00 79.88 198 GLN A N 1
ATOM 1586 C CA . GLN A 1 198 ? -13.592 13.599 8.926 1.00 79.88 198 GLN A CA 1
ATOM 1587 C C . GLN A 1 198 ? -12.340 13.325 9.758 1.00 79.88 198 GLN A C 1
ATOM 1589 O O . GLN A 1 198 ? -11.544 12.463 9.407 1.00 79.88 198 GLN A O 1
ATOM 1594 N N . GLU A 1 199 ? -12.201 14.004 10.895 1.00 82.12 199 GLU A N 1
ATOM 1595 C CA . GLU A 1 199 ? -11.102 13.774 11.835 1.00 82.12 199 GLU A CA 1
ATOM 1596 C C . GLU A 1 199 ? -11.127 12.335 12.360 1.00 82.12 199 GLU A C 1
ATOM 1598 O O . GLU A 1 199 ? -10.103 11.661 12.373 1.00 82.12 199 GLU A O 1
ATOM 1603 N N . ARG A 1 200 ? -12.317 11.811 12.680 1.00 85.44 200 ARG A N 1
ATOM 1604 C CA . ARG A 1 200 ? -12.498 10.417 13.102 1.00 85.44 200 ARG A CA 1
ATOM 1605 C C . ARG A 1 200 ? -12.041 9.423 12.033 1.00 85.44 200 ARG A C 1
ATOM 1607 O O . ARG A 1 200 ? -11.394 8.430 12.363 1.00 85.44 200 ARG A O 1
ATOM 1614 N N . LEU A 1 201 ? -12.377 9.675 10.766 1.00 84.00 201 LEU A N 1
ATOM 1615 C CA . LEU A 1 201 ? -11.914 8.857 9.643 1.00 84.00 201 LEU A CA 1
ATOM 1616 C C . LEU A 1 201 ? -10.393 8.909 9.512 1.00 84.00 201 LEU A C 1
ATOM 1618 O O . LEU A 1 201 ? -9.756 7.859 9.461 1.00 84.00 201 LEU A O 1
ATOM 1622 N N . SER A 1 202 ? -9.812 10.108 9.520 1.00 82.81 202 SER A N 1
ATOM 1623 C CA . SER A 1 202 ? -8.363 10.295 9.444 1.00 82.81 202 SER A CA 1
ATOM 1624 C C . SER A 1 202 ? -7.640 9.597 10.595 1.00 82.81 202 SER A C 1
ATOM 1626 O O . SER A 1 202 ? -6.675 8.883 10.344 1.00 82.81 202 SER A O 1
ATOM 1628 N N . SER A 1 203 ? -8.135 9.696 11.833 1.00 86.25 203 SER A N 1
ATOM 1629 C CA . SER A 1 203 ? -7.558 8.992 12.986 1.00 86.25 203 SER A CA 1
ATOM 1630 C C . SER A 1 203 ? -7.652 7.474 12.864 1.00 86.25 203 SER A C 1
ATOM 1632 O O . SER A 1 203 ? -6.728 6.774 13.268 1.00 86.25 203 SER A O 1
ATOM 1634 N N . CYS A 1 204 ? -8.728 6.947 12.279 1.00 88.25 204 CYS A N 1
ATOM 1635 C CA . CYS A 1 204 ? -8.853 5.514 12.032 1.00 88.25 204 CYS A CA 1
ATOM 1636 C C . CYS A 1 204 ? -7.831 5.017 10.996 1.00 88.25 204 CYS A C 1
ATOM 1638 O O . CYS A 1 204 ? -7.134 4.023 11.211 1.00 88.25 204 CYS A O 1
ATOM 1640 N N . VAL A 1 205 ? -7.687 5.750 9.890 1.00 88.38 205 VAL A N 1
ATOM 1641 C CA . VAL A 1 205 ? -6.699 5.439 8.850 1.00 88.38 205 VAL A CA 1
ATOM 1642 C C . VAL A 1 205 ? -5.272 5.600 9.386 1.00 88.38 205 VAL A C 1
ATOM 1644 O O . VAL A 1 205 ? -4.421 4.755 9.114 1.00 88.38 205 VAL A O 1
ATOM 1647 N N . GLN A 1 206 ? -5.013 6.633 10.193 1.00 86.12 206 GLN A N 1
ATOM 1648 C CA . GLN A 1 206 ? -3.739 6.844 10.880 1.00 86.12 206 GLN A CA 1
ATOM 1649 C C . GLN A 1 206 ? -3.393 5.675 11.790 1.00 86.12 206 GLN A C 1
ATOM 1651 O O . GLN A 1 206 ? -2.277 5.165 11.734 1.00 86.12 206 GLN A O 1
ATOM 1656 N N . TRP A 1 207 ? -4.348 5.268 12.628 1.00 90.44 207 TRP A N 1
ATOM 1657 C CA . TRP A 1 207 ? -4.171 4.145 13.531 1.00 90.44 207 TRP A CA 1
ATOM 1658 C C . TRP A 1 207 ? -3.789 2.897 12.741 1.00 90.44 207 TRP A C 1
ATOM 1660 O O . TRP A 1 207 ? -2.789 2.274 13.072 1.00 90.44 207 TRP A O 1
ATOM 1670 N N . LEU A 1 208 ? -4.495 2.580 11.650 1.00 91.19 208 LEU A N 1
ATOM 1671 C CA . LEU A 1 208 ? -4.146 1.437 10.809 1.00 91.19 208 LEU A CA 1
ATOM 1672 C C . LEU A 1 208 ? -2.742 1.588 10.206 1.00 91.19 208 LEU A C 1
ATOM 1674 O O . LEU A 1 208 ? -1.956 0.646 10.238 1.00 91.19 208 LEU A O 1
ATOM 1678 N N . ALA A 1 209 ? -2.401 2.771 9.694 1.00 88.38 209 ALA A N 1
ATOM 1679 C CA . ALA A 1 209 ? -1.124 3.027 9.036 1.00 88.38 209 ALA A CA 1
ATOM 1680 C C . ALA A 1 209 ? 0.097 2.857 9.950 1.00 88.38 209 ALA A C 1
ATOM 1682 O O . ALA A 1 209 ? 1.185 2.589 9.441 1.00 88.38 209 ALA A O 1
ATOM 1683 N N . THR A 1 210 ? -0.062 2.994 11.270 1.00 85.69 210 THR A N 1
ATOM 1684 C CA . THR A 1 210 ? 1.019 2.846 12.257 1.00 85.69 210 THR A CA 1
ATOM 1685 C C . THR A 1 210 ? 1.156 1.422 12.800 1.00 85.69 210 THR A C 1
ATOM 1687 O O . THR A 1 210 ? 2.179 1.109 13.415 1.00 85.69 210 THR A O 1
ATOM 1690 N N . GLN A 1 211 ? 0.183 0.536 12.551 1.00 89.00 211 GLN A N 1
ATOM 1691 C CA . GLN A 1 211 ? 0.201 -0.826 13.089 1.00 89.00 211 GLN A CA 1
ATOM 1692 C C . GLN A 1 211 ? 1.377 -1.641 12.561 1.00 89.00 211 GLN A C 1
ATOM 1694 O O . GLN A 1 211 ? 1.735 -1.551 11.386 1.00 89.00 211 GLN A O 1
ATOM 1699 N N . GLU A 1 212 ? 1.946 -2.470 13.440 1.00 87.31 212 GLU A N 1
ATOM 1700 C CA . GLU A 1 212 ? 3.047 -3.389 13.121 1.00 87.31 212 GLU A CA 1
ATOM 1701 C C . GLU A 1 212 ? 4.214 -2.670 12.420 1.00 87.31 212 GLU A C 1
ATOM 1703 O O . GLU A 1 212 ? 4.629 -3.037 11.326 1.00 87.31 212 GLU A O 1
ATOM 1708 N N . ASN A 1 213 ? 4.715 -1.581 13.018 1.00 80.88 213 ASN A N 1
ATOM 1709 C CA . ASN A 1 213 ? 5.765 -0.729 12.428 1.00 80.88 213 ASN A CA 1
ATOM 1710 C C . ASN A 1 213 ? 5.396 -0.209 11.023 1.00 80.88 213 ASN A C 1
ATOM 1712 O O . ASN A 1 213 ? 6.226 -0.028 10.125 1.00 80.88 213 ASN A O 1
ATOM 1716 N N . GLY A 1 214 ? 4.099 0.022 10.856 1.00 82.94 214 GLY A N 1
ATOM 1717 C CA . GLY A 1 214 ? 3.430 0.531 9.683 1.00 82.94 214 GLY A CA 1
ATOM 1718 C C . GLY A 1 214 ? 3.260 -0.443 8.526 1.00 82.94 214 GLY A C 1
ATOM 1719 O O . GLY A 1 214 ? 2.885 0.021 7.453 1.00 82.94 214 GLY A O 1
ATOM 1720 N N . GLU A 1 215 ? 3.499 -1.749 8.681 1.00 90.12 215 GLU A N 1
ATOM 1721 C CA . GLU A 1 215 ? 3.260 -2.750 7.621 1.00 90.12 215 GLU A CA 1
ATOM 1722 C C . GLU A 1 215 ? 1.897 -2.572 6.917 1.00 90.12 215 GLU A C 1
ATOM 1724 O O . GLU A 1 215 ? 1.769 -2.850 5.726 1.00 90.12 215 GLU A O 1
ATOM 1729 N N . TRP A 1 216 ? 0.910 -2.010 7.615 1.00 92.06 216 TRP A N 1
ATOM 1730 C CA . TRP A 1 216 ? -0.440 -1.721 7.134 1.00 92.06 216 TRP A CA 1
ATOM 1731 C C . TRP A 1 216 ? -0.651 -0.365 6.447 1.00 92.06 216 TRP A C 1
ATOM 1733 O O . TRP A 1 216 ? -1.760 -0.095 5.990 1.00 92.06 216 TRP A O 1
ATOM 1743 N N . ALA A 1 217 ? 0.357 0.502 6.311 1.00 90.44 217 ALA A N 1
ATOM 1744 C CA . ALA A 1 217 ? 0.128 1.819 5.703 1.00 90.44 217 ALA A CA 1
ATOM 1745 C C . ALA A 1 217 ? -0.239 1.745 4.218 1.00 90.44 217 ALA A C 1
ATOM 1747 O O . ALA A 1 217 ? -0.919 2.635 3.717 1.00 90.44 217 ALA A O 1
ATOM 1748 N N . PHE A 1 218 ? 0.173 0.684 3.515 1.00 92.81 218 PHE A N 1
ATOM 1749 C CA . PHE A 1 218 ? -0.259 0.487 2.135 1.00 92.81 218 PHE A CA 1
ATOM 1750 C C . PHE A 1 218 ? -1.765 0.210 2.054 1.00 92.81 218 PHE A C 1
ATOM 1752 O O . PHE A 1 218 ? -2.446 0.836 1.245 1.00 92.81 218 PHE A O 1
ATOM 1759 N N . GLU A 1 219 ? -2.298 -0.647 2.932 1.00 93.69 219 GLU A N 1
ATOM 1760 C CA . GLU A 1 219 ? -3.743 -0.870 3.087 1.00 93.69 219 GLU A CA 1
ATOM 1761 C C . GLU A 1 219 ? -4.469 0.400 3.552 1.00 93.69 219 GLU A C 1
ATOM 1763 O O . GLU A 1 219 ? -5.508 0.747 2.996 1.00 93.69 219 GLU A O 1
ATOM 1768 N N . ALA A 1 220 ? -3.907 1.137 4.514 1.00 91.62 220 ALA A N 1
ATOM 1769 C CA . ALA A 1 220 ? -4.468 2.406 4.972 1.00 91.62 220 ALA A CA 1
ATOM 1770 C C . ALA A 1 220 ? -4.594 3.424 3.824 1.00 91.62 220 ALA A C 1
ATOM 1772 O O . ALA A 1 220 ? -5.620 4.090 3.698 1.00 91.62 220 ALA A O 1
ATOM 1773 N N . TYR A 1 221 ? -3.596 3.487 2.937 1.00 91.25 221 TYR A N 1
ATOM 1774 C CA . TYR A 1 221 ? -3.660 4.292 1.718 1.00 91.25 221 TYR A CA 1
ATOM 1775 C C . TYR A 1 221 ? -4.730 3.790 0.730 1.00 91.25 221 TYR A C 1
ATOM 1777 O O . TYR A 1 221 ? -5.441 4.593 0.131 1.00 91.25 221 TYR A O 1
ATOM 1785 N N . GLN A 1 222 ? -4.921 2.472 0.584 1.00 92.06 222 GLN A N 1
ATOM 1786 C CA . GLN A 1 222 ? -6.025 1.953 -0.241 1.00 92.06 222 GLN A CA 1
ATOM 1787 C C . GLN A 1 222 ? -7.391 2.390 0.294 1.00 92.06 222 GLN A C 1
ATOM 1789 O O . GLN A 1 222 ? -8.281 2.756 -0.476 1.00 92.06 222 GLN A O 1
ATOM 1794 N N . LEU A 1 223 ? -7.558 2.339 1.616 1.00 89.25 223 LEU A N 1
ATOM 1795 C CA . LEU A 1 223 ? -8.795 2.710 2.290 1.00 89.25 223 LEU A CA 1
ATOM 1796 C C . LEU A 1 223 ? -9.068 4.209 2.200 1.00 89.25 223 LEU A C 1
ATOM 1798 O O . LEU A 1 223 ? -10.215 4.587 1.997 1.00 89.25 223 LEU A O 1
ATOM 1802 N N . SER A 1 224 ? -8.053 5.069 2.277 1.00 86.06 224 SER A N 1
ATOM 1803 C CA . SER A 1 224 ? -8.269 6.507 2.086 1.00 86.06 224 SER A CA 1
ATOM 1804 C C . SER A 1 224 ? -8.655 6.865 0.647 1.00 86.06 224 SER A C 1
ATOM 1806 O O . SER A 1 224 ? -9.456 7.773 0.441 1.00 86.06 224 SER A O 1
ATOM 1808 N N . MET A 1 225 ? -8.152 6.122 -0.345 1.00 83.94 225 MET A N 1
ATOM 1809 C CA . MET A 1 225 ? -8.453 6.355 -1.762 1.00 83.94 225 MET A CA 1
ATOM 1810 C C . MET A 1 225 ? -9.810 5.804 -2.218 1.00 83.94 225 MET A C 1
ATOM 1812 O O . MET A 1 225 ? -10.408 6.357 -3.141 1.00 83.94 225 MET A O 1
ATOM 1816 N N . ASN A 1 226 ? -10.272 4.689 -1.644 1.00 79.31 226 ASN A N 1
ATOM 1817 C CA . ASN A 1 226 ? -11.436 3.957 -2.167 1.00 79.31 226 ASN A CA 1
ATOM 1818 C C . ASN A 1 226 ? -12.302 3.269 -1.098 1.00 79.31 226 ASN A C 1
ATOM 1820 O O . ASN A 1 226 ? -13.271 2.591 -1.435 1.00 79.31 226 ASN A O 1
ATOM 1824 N N . GLY A 1 227 ? -11.952 3.390 0.180 1.00 72.81 227 GLY A N 1
ATOM 1825 C CA . GLY A 1 227 ? -12.724 2.819 1.276 1.00 72.81 227 GLY A CA 1
ATOM 1826 C C . GLY A 1 227 ? -13.999 3.616 1.511 1.00 72.81 227 GLY A C 1
ATOM 1827 O O . GLY A 1 227 ? -13.995 4.849 1.544 1.00 72.81 227 GLY A O 1
ATOM 1828 N N . ARG A 1 228 ? -15.114 2.913 1.707 1.00 78.25 228 ARG A N 1
ATOM 1829 C CA . ARG A 1 228 ? -16.343 3.577 2.143 1.00 78.25 228 ARG A CA 1
ATOM 1830 C C . ARG A 1 228 ? -16.199 3.997 3.608 1.00 78.25 228 ARG A C 1
ATOM 1832 O O . ARG A 1 228 ? -15.581 3.297 4.404 1.00 78.25 228 ARG A O 1
ATOM 1839 N N . THR A 1 229 ? -16.804 5.119 3.997 1.00 78.25 229 THR A N 1
ATOM 1840 C CA . THR A 1 229 ? -16.767 5.633 5.381 1.00 78.25 229 THR A CA 1
ATOM 1841 C C . THR A 1 229 ? -17.156 4.579 6.423 1.00 78.25 229 THR A C 1
ATOM 1843 O O . THR A 1 229 ? -16.526 4.486 7.472 1.00 78.25 229 THR A O 1
ATOM 1846 N N . ASP A 1 230 ? -18.193 3.790 6.147 1.00 79.81 230 ASP A N 1
ATOM 1847 C CA . ASP A 1 230 ? -18.662 2.702 7.008 1.00 79.81 230 ASP A CA 1
ATOM 1848 C C . ASP A 1 230 ? -17.643 1.566 7.116 1.00 79.81 230 ASP A C 1
ATOM 1850 O O . ASP A 1 230 ? -17.391 1.081 8.216 1.00 79.81 230 ASP A O 1
ATOM 1854 N N . GLU A 1 231 ? -17.006 1.197 6.006 1.00 83.56 231 GLU A N 1
ATOM 1855 C CA . GLU A 1 23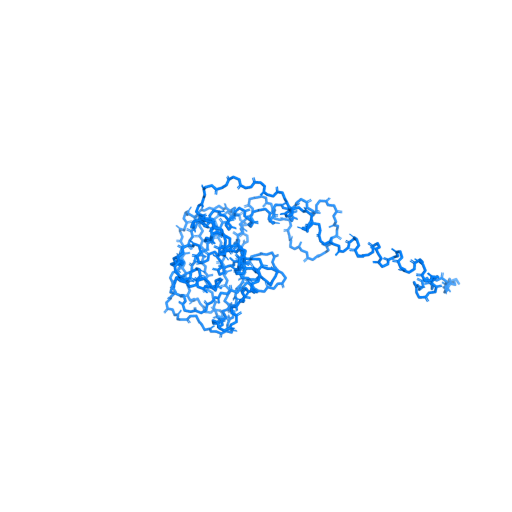1 ? -15.929 0.207 5.995 1.00 83.56 231 GLU A CA 1
ATOM 1856 C C . GLU A 1 231 ? -14.744 0.670 6.849 1.00 83.56 231 GLU A C 1
ATOM 1858 O O . GLU A 1 231 ? -14.313 -0.059 7.741 1.00 83.56 231 GLU A O 1
ATOM 1863 N N . ILE A 1 232 ? -14.263 1.898 6.639 1.00 82.56 232 ILE A N 1
ATOM 1864 C CA . ILE A 1 232 ? -13.130 2.460 7.386 1.00 82.56 232 ILE A CA 1
ATOM 1865 C C . ILE A 1 232 ? -13.436 2.459 8.885 1.00 82.56 232 ILE A C 1
ATOM 1867 O O . ILE A 1 232 ? -12.665 1.924 9.674 1.00 82.56 232 ILE A O 1
ATOM 1871 N N . LEU A 1 233 ? -14.589 2.993 9.293 1.00 81.75 233 LEU A N 1
ATOM 1872 C CA . LEU A 1 233 ? -14.960 3.043 10.709 1.00 81.75 233 LEU A CA 1
ATOM 1873 C C . LEU A 1 233 ? -15.151 1.645 11.316 1.00 81.75 233 LEU A C 1
ATOM 1875 O O . LEU A 1 233 ? -14.756 1.429 12.463 1.00 81.75 233 LEU A O 1
ATOM 1879 N N . SER A 1 234 ? -15.675 0.684 10.549 1.00 84.44 234 SER A N 1
ATOM 1880 C CA . SER A 1 234 ? -15.826 -0.701 11.009 1.00 84.44 234 SER A CA 1
ATOM 1881 C C . SER A 1 234 ? -14.485 -1.372 11.318 1.00 84.44 234 SER A C 1
ATOM 1883 O O . SER A 1 234 ? -14.393 -2.116 12.294 1.00 84.44 234 SER A O 1
ATOM 1885 N N . LEU A 1 235 ? -13.425 -1.049 10.565 1.00 82.44 235 LEU A N 1
ATOM 1886 C CA . LEU A 1 235 ? -12.068 -1.541 10.829 1.00 82.44 235 LEU A CA 1
ATOM 1887 C C . LEU A 1 235 ? -11.520 -1.021 12.160 1.00 82.44 235 LEU A C 1
ATOM 1889 O O . LEU A 1 235 ? -10.756 -1.713 12.827 1.00 82.44 235 LEU A O 1
ATOM 1893 N N . CYS A 1 236 ? -11.978 0.155 12.587 1.00 82.81 236 CYS A N 1
ATOM 1894 C CA . CYS A 1 236 ? -11.683 0.703 13.904 1.00 82.81 236 CYS A CA 1
ATOM 1895 C C . CYS A 1 236 ? -12.689 0.286 14.989 1.00 82.81 236 CYS A C 1
ATOM 1897 O O . CYS A 1 236 ? -12.713 0.884 16.062 1.00 82.81 236 CYS A O 1
ATOM 1899 N N . GLY A 1 237 ? -13.533 -0.721 14.734 1.00 77.25 237 GLY A N 1
ATOM 1900 C CA . GLY A 1 237 ? -14.534 -1.197 15.694 1.00 77.25 237 GLY A CA 1
ATOM 1901 C C . GLY A 1 237 ? -15.663 -0.195 15.960 1.00 77.25 237 GLY A C 1
ATOM 1902 O O . GLY A 1 237 ? -16.399 -0.330 16.936 1.00 77.25 237 GLY A O 1
ATOM 1903 N N . ILE A 1 238 ? -15.814 0.816 15.100 1.00 75.44 238 ILE A N 1
ATOM 1904 C CA . ILE A 1 238 ? -16.853 1.840 15.192 1.00 75.44 238 ILE A CA 1
ATOM 1905 C C . ILE A 1 238 ? -17.965 1.459 14.218 1.00 75.44 238 ILE A C 1
ATOM 1907 O O . ILE A 1 238 ? -17.974 1.854 13.054 1.00 75.44 238 ILE A O 1
ATOM 1911 N N . THR A 1 239 ? -18.920 0.674 14.703 1.00 70.31 239 THR A N 1
ATOM 1912 C CA . THR A 1 239 ? -20.182 0.432 14.002 1.00 70.31 239 THR A CA 1
ATOM 1913 C C . THR A 1 239 ? -21.162 1.571 14.296 1.00 70.31 239 THR A C 1
ATOM 1915 O O . THR A 1 239 ? -21.160 2.121 15.403 1.00 70.31 239 THR A O 1
ATOM 1918 N N . ARG A 1 240 ? -21.963 1.959 13.296 1.00 56.34 240 ARG A N 1
ATOM 1919 C CA . ARG A 1 240 ? -23.104 2.867 13.493 1.00 56.34 240 ARG A CA 1
ATOM 1920 C C . ARG A 1 240 ? -24.174 2.228 14.366 1.00 56.34 240 ARG A C 1
ATOM 1922 O O . ARG A 1 240 ? -24.340 0.994 14.260 1.00 56.34 240 ARG A O 1
#

pLDDT: mean 74.17, std 20.56, range [31.86, 95.75]

Solvent-accessible surface area (backbone atoms only — not comparable to full-atom values): 14196 Å² total; per-residue (Å²): 141,83,84,85,77,93,80,80,82,80,55,72,90,73,54,59,69,70,60,45,51,50,51,52,48,49,49,52,64,68,65,46,65,75,68,70,72,66,67,79,68,74,83,71,91,69,96,64,57,48,46,55,52,54,52,52,56,48,48,50,58,52,53,51,57,61,62,55,58,79,79,51,99,63,97,81,72,74,77,87,72,53,89,58,43,63,41,49,67,58,44,59,96,60,98,63,67,14,34,33,63,50,88,62,67,60,50,69,44,50,51,41,57,50,36,71,43,29,34,44,37,31,29,49,95,87,41,77,55,30,78,52,64,79,36,77,61,50,68,41,82,44,65,46,89,62,84,64,54,63,79,38,65,37,39,40,38,39,37,56,62,47,87,92,62,76,62,43,76,42,41,36,32,26,34,53,75,90,71,56,79,72,64,52,76,65,56,33,49,58,47,66,67,44,83,50,68,66,60,28,50,32,51,42,39,50,53,43,24,54,38,81,92,26,30,31,28,41,34,28,52,40,39,47,74,71,47,50,72,67,58,52,35,42,58,41,72,46,71,134

Nearest PDB structures (foldseek):
  4tkx-assembly1_L  TM=7.883E-01  e=2.340E-04  Porphyromonas gingivalis
  4plo-assembly1_B-2  TM=5.429E-01  e=9.590E-03  Mus musculus
  2ha1-assembly1_A  TM=4.755E-01  e=1.219E-02  Homo sapiens
  8v2c-assembly1_C  TM=5.144E-01  e=5.783E-02  Mus musculus
  7zn4-assembly1_e  TM=4.053E-01  e=1.155E+00  Escherichia phage T5

Secondary structure (DSSP, 8-state):
-----------GGGS-HHHHHHHHHHHHHHTS-TTTTGGGG--------HHHHHHHHHHHHHHHHHHHTTT---TTS-----TTS-B-TTTSS-SSPEEEES--SEEEEE-BSS-SSEEEEEEETTEEEEEEEEE-SSEEEEE-SS---TT-EEEEEEE-SSTTPPPEEEEEEEE-GGGS----HHHHHHHHT--SHHHHHHHHHHHHHHTTTTTTHHHHHHHHHH--HHHHHHHTT---

Foldseek 3Di:
DDDDDPPPPPDVVVDDPVVVVVVVVVVVVVPPPPVVVVVPDPPDPDPDFLLVLLVVVQVVVVVVVLVVVVPDPDPDFDDPQDQQAKDWPLFPRDPDAAEAEWDDQKAKIAIGHAADPKKKFKDFPNDTQWIDTRRPDRIDIIGGPDGDDAQGKMWIWMDHDDDPHDIDIGIHGYHYPVPQDEDDPVLLVVLVPPPDLRVSLSSLLVVQCPPPVRSRSSNSSRCSVDNDSQRSNVSHVRHD